Protein AF-A0AAX4HVA5-F1 (afdb_monomer_lite)

Radius of gyration: 28.23 Å; chains: 1; bounding box: 87×43×66 Å

Structure (mmCIF, N/CA/C/O backbone):
data_AF-A0AAX4HVA5-F1
#
_entry.id   AF-A0AAX4HVA5-F1
#
loop_
_atom_site.group_PDB
_atom_site.id
_atom_site.type_symbol
_atom_site.label_atom_id
_atom_site.label_alt_id
_atom_site.label_comp_id
_atom_site.label_asym_id
_atom_site.label_entity_id
_atom_site.label_seq_id
_atom_site.pdbx_PDB_ins_code
_atom_site.Cartn_x
_atom_site.Cartn_y
_atom_site.Cartn_z
_atom_site.occupancy
_atom_site.B_iso_or_equiv
_atom_site.auth_seq_id
_atom_site.auth_comp_id
_atom_site.auth_asym_id
_atom_site.auth_atom_id
_atom_site.pdbx_PDB_model_num
ATOM 1 N N . MET A 1 1 ? -62.765 -4.837 -6.109 1.00 51.38 1 MET A N 1
ATOM 2 C CA . MET A 1 1 ? -63.522 -4.872 -4.839 1.00 51.38 1 MET A CA 1
ATOM 3 C C . MET A 1 1 ? -62.950 -3.811 -3.917 1.00 51.38 1 MET A C 1
ATOM 5 O O . MET A 1 1 ? -61.767 -3.857 -3.618 1.00 51.38 1 MET A O 1
ATOM 9 N N . LYS A 1 2 ? -63.768 -2.812 -3.573 1.00 53.41 2 LYS A N 1
ATOM 10 C CA . LYS A 1 2 ? -63.452 -1.749 -2.613 1.00 53.41 2 LYS A CA 1
ATOM 11 C C . LYS A 1 2 ? -63.633 -2.322 -1.206 1.00 53.41 2 LYS A C 1
ATOM 13 O O . LYS A 1 2 ? -64.720 -2.818 -0.927 1.00 53.41 2 LYS A O 1
ATOM 18 N N . LEU A 1 3 ? -62.623 -2.235 -0.342 1.00 61.09 3 LEU A N 1
ATOM 19 C CA . LEU A 1 3 ? -62.806 -2.447 1.093 1.00 61.09 3 LEU A CA 1
ATOM 20 C C . LEU A 1 3 ? -62.306 -1.209 1.839 1.00 61.09 3 LEU A C 1
ATOM 22 O O . LEU A 1 3 ? -61.108 -0.969 1.961 1.00 61.09 3 LEU A O 1
ATOM 26 N N . LEU A 1 4 ? -63.281 -0.396 2.246 1.00 63.41 4 LEU A N 1
ATOM 27 C CA . LEU A 1 4 ? -63.157 0.664 3.237 1.00 63.41 4 LEU A CA 1
ATOM 28 C C . LEU A 1 4 ? -62.896 0.038 4.615 1.00 63.41 4 LEU A C 1
ATOM 30 O O . LEU A 1 4 ? -63.615 -0.877 5.009 1.00 63.41 4 LEU A O 1
ATOM 34 N N . LEU A 1 5 ? -61.948 0.592 5.369 1.00 62.47 5 LEU A N 1
ATOM 35 C CA . LEU A 1 5 ? -61.813 0.384 6.816 1.00 62.47 5 LEU A CA 1
ATOM 36 C C . LEU A 1 5 ? -61.325 1.716 7.414 1.00 62.47 5 LEU A C 1
ATOM 38 O O . LEU A 1 5 ? -60.190 2.120 7.188 1.00 62.47 5 LEU A O 1
ATOM 42 N N . LEU A 1 6 ? -62.247 2.610 7.780 1.00 61.19 6 LEU A N 1
ATOM 43 C CA . LEU A 1 6 ? -62.750 2.852 9.144 1.00 61.19 6 LEU A CA 1
ATOM 44 C C . LEU A 1 6 ? -61.658 3.026 10.220 1.00 61.19 6 LEU A C 1
ATOM 46 O O . LEU A 1 6 ? -61.217 2.077 10.855 1.00 61.19 6 LEU A O 1
ATOM 50 N N . THR A 1 7 ? -61.267 4.293 10.397 1.00 64.38 7 THR A N 1
ATOM 51 C CA . THR A 1 7 ? -61.233 5.054 11.665 1.00 64.38 7 THR A CA 1
ATOM 52 C C . THR A 1 7 ? -60.968 4.314 12.981 1.00 64.38 7 THR A C 1
ATOM 54 O O . THR A 1 7 ? -61.850 3.619 13.472 1.00 64.38 7 THR A O 1
ATOM 57 N N . SER A 1 8 ? -59.880 4.695 13.661 1.00 58.75 8 SER A N 1
ATOM 58 C CA . SER A 1 8 ? -59.878 4.935 15.116 1.00 58.75 8 SER A CA 1
ATOM 59 C C . SER A 1 8 ? -58.795 5.955 15.480 1.00 58.75 8 SER A C 1
ATOM 61 O O . SER A 1 8 ? -57.621 5.630 15.631 1.00 58.75 8 SER A O 1
ATOM 63 N N . LEU A 1 9 ? -59.219 7.213 15.601 1.00 66.31 9 LEU A N 1
ATOM 64 C CA . LEU A 1 9 ? -58.442 8.329 16.130 1.00 66.31 9 LEU A CA 1
ATOM 65 C C . LEU A 1 9 ? -58.587 8.316 17.661 1.00 66.31 9 LEU A C 1
ATOM 67 O O . LEU A 1 9 ? -59.605 8.756 18.191 1.00 66.31 9 LEU A O 1
ATOM 71 N N . PHE A 1 10 ? -57.599 7.773 18.373 1.00 61.72 10 PHE A N 1
ATOM 72 C CA . PHE A 1 10 ? -57.534 7.856 19.835 1.00 61.72 10 PHE A CA 1
ATOM 73 C C . PHE A 1 10 ? -56.912 9.198 20.243 1.00 61.72 10 PHE A C 1
ATOM 75 O O . PHE A 1 10 ? -55.695 9.363 20.273 1.00 61.72 10 PHE A O 1
ATOM 82 N N . LEU A 1 11 ? -57.775 10.170 20.546 1.00 62.03 11 LEU A N 1
ATOM 83 C CA . LEU A 1 11 ? -57.434 11.394 21.270 1.00 62.03 11 LEU A CA 1
ATOM 84 C C . LEU A 1 11 ? -57.302 11.054 22.757 1.00 62.03 11 LEU A C 1
ATOM 86 O O . LEU A 1 11 ? -58.292 11.007 23.485 1.00 62.03 11 LEU A O 1
ATOM 90 N N . VAL A 1 12 ? -56.076 10.797 23.208 1.00 63.78 12 VAL A N 1
ATOM 91 C CA . VAL A 1 12 ? -55.776 10.667 24.637 1.00 63.78 12 VAL A CA 1
ATO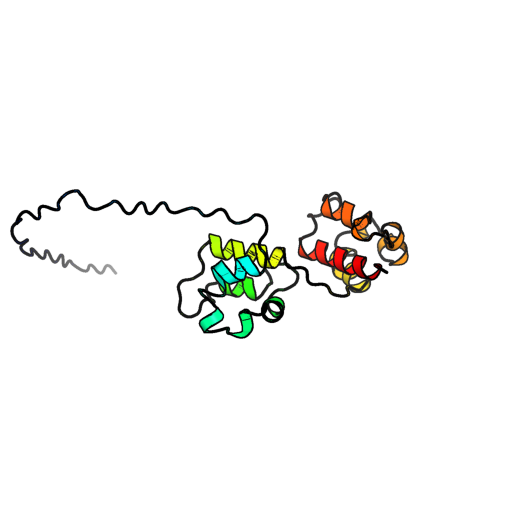M 92 C C . VAL A 1 12 ? -55.464 12.062 25.177 1.00 63.78 12 VAL A C 1
ATOM 94 O O . VAL A 1 12 ? -54.364 12.582 25.014 1.00 63.78 12 VAL A O 1
ATOM 97 N N . ALA A 1 13 ? -56.471 12.692 25.780 1.00 63.00 13 ALA A N 1
ATOM 98 C CA . ALA A 1 13 ? -56.312 13.892 26.589 1.00 63.00 13 ALA A CA 1
ATOM 99 C C . ALA A 1 13 ? -55.791 13.486 27.975 1.00 63.00 13 ALA A C 1
ATOM 101 O O . ALA A 1 13 ? -56.567 13.171 28.875 1.00 63.00 13 ALA A O 1
ATOM 102 N N . SER A 1 14 ? -54.472 13.452 28.142 1.00 57.47 14 SER A N 1
ATOM 103 C CA . SER A 1 14 ? -53.830 13.278 29.447 1.00 57.47 14 SER A CA 1
ATOM 104 C C . SER A 1 14 ? -53.424 14.633 30.026 1.00 57.47 14 SER A C 1
ATOM 106 O O . SER A 1 14 ? -52.678 15.395 29.412 1.00 57.47 14 SER A O 1
ATOM 108 N N . CYS A 1 15 ? -53.958 14.909 31.215 1.00 56.75 15 CYS A N 1
ATOM 109 C CA . CYS A 1 15 ? -53.715 16.071 32.057 1.00 56.75 15 CYS A CA 1
ATOM 110 C C . CYS A 1 15 ? -52.217 16.362 32.232 1.00 56.75 15 CYS A C 1
ATOM 112 O O . CYS A 1 15 ? -51.475 15.542 32.771 1.00 56.75 15 CYS A O 1
ATOM 114 N N . LEU A 1 16 ? -51.798 17.558 31.816 1.00 61.03 16 LEU A N 1
ATOM 115 C CA . LEU A 1 16 ? -50.499 18.127 32.159 1.00 61.03 16 LEU A CA 1
ATOM 116 C C . LEU A 1 16 ? -50.559 18.653 33.603 1.00 61.03 16 LEU A C 1
ATOM 118 O O . LEU A 1 16 ? -51.409 19.502 33.882 1.00 61.03 16 LEU A O 1
ATOM 122 N N . PRO A 1 17 ? -49.701 18.175 34.523 1.00 62.59 17 PRO A N 1
ATOM 123 C CA . PRO A 1 17 ? -49.558 18.786 35.833 1.00 62.59 17 PRO A CA 1
ATOM 124 C C . PRO A 1 17 ? -49.008 20.211 35.716 1.00 62.59 17 PRO A C 1
ATOM 126 O O . PRO A 1 17 ? -48.251 20.553 34.804 1.00 62.59 17 PRO A O 1
ATOM 129 N N . ASP A 1 18 ? -49.457 21.024 36.664 1.00 54.78 18 ASP A N 1
ATOM 130 C CA . ASP A 1 18 ? -49.248 22.458 36.764 1.00 54.78 18 ASP A CA 1
ATOM 131 C C . ASP A 1 18 ? -47.761 22.840 36.837 1.00 54.78 18 ASP A C 1
ATOM 133 O O . ASP A 1 18 ? -46.923 22.139 37.411 1.00 54.78 18 ASP A O 1
ATOM 137 N N . ARG A 1 19 ? -47.441 23.978 36.221 1.00 54.59 19 ARG A N 1
ATOM 138 C CA . ARG A 1 19 ? -46.094 24.514 36.019 1.00 54.59 19 ARG A CA 1
ATOM 139 C C . ARG A 1 19 ? -45.548 25.086 37.326 1.00 54.59 19 ARG A C 1
ATOM 141 O O . ARG A 1 19 ? -45.483 26.300 37.506 1.00 54.59 19 ARG A O 1
ATOM 148 N N . THR A 1 20 ? -45.069 24.235 38.225 1.00 57.06 20 THR A N 1
ATOM 149 C CA . THR A 1 20 ? -44.154 24.695 39.273 1.00 57.06 20 THR A CA 1
ATOM 150 C C . THR A 1 20 ? -42.816 25.057 38.635 1.00 57.06 20 THR A C 1
ATOM 152 O O . THR A 1 20 ? -42.063 24.194 38.194 1.00 57.06 20 THR A O 1
ATOM 155 N N . SER A 1 21 ? -42.574 26.365 38.566 1.00 63.12 21 SER A N 1
ATOM 156 C CA . SER A 1 21 ? -41.315 27.069 38.305 1.00 63.12 21 SER A CA 1
ATOM 157 C C . SER A 1 21 ? -40.063 26.295 38.759 1.00 63.12 21 SER A C 1
ATOM 159 O O . SER A 1 21 ? -39.555 26.495 39.864 1.00 63.12 21 SER A O 1
ATOM 161 N N . LEU A 1 22 ? -39.512 25.464 37.875 1.00 59.72 22 LEU A N 1
ATOM 162 C CA . LEU A 1 22 ? -38.113 25.057 37.948 1.00 59.72 22 LEU A CA 1
ATOM 163 C C . LEU A 1 22 ? -37.274 26.261 37.514 1.00 59.72 22 LEU A C 1
ATOM 165 O O . LEU A 1 22 ? -37.096 26.519 36.325 1.00 59.72 22 LEU A O 1
ATOM 169 N N . ARG A 1 23 ? -36.808 27.036 38.496 1.00 60.34 23 ARG A N 1
ATOM 170 C CA . ARG A 1 23 ? -35.706 27.974 38.291 1.00 60.34 23 ARG A CA 1
ATOM 171 C C . ARG A 1 23 ? -34.442 27.143 38.137 1.00 60.34 23 ARG A C 1
ATOM 173 O O . ARG A 1 23 ? -33.886 26.664 39.118 1.00 60.34 23 ARG A O 1
ATOM 180 N N . PHE A 1 24 ? -34.045 26.927 36.892 1.00 67.62 24 PHE A N 1
ATOM 181 C CA . PHE A 1 24 ? -32.682 26.540 36.587 1.00 67.62 24 PHE A CA 1
ATOM 182 C C . PHE A 1 24 ? -31.849 27.805 36.744 1.00 67.62 24 PHE A C 1
ATOM 184 O O . PHE A 1 24 ? -32.053 28.768 36.011 1.00 67.62 24 PHE A O 1
ATOM 191 N N . ASP A 1 25 ? -30.970 27.838 37.740 1.00 62.03 25 ASP A N 1
ATOM 192 C CA . ASP A 1 25 ? -29.951 28.874 37.803 1.00 62.03 25 ASP A CA 1
ATOM 193 C C . ASP A 1 25 ? -29.118 28.769 36.514 1.00 62.03 25 ASP A C 1
ATOM 195 O O . ASP A 1 25 ? -28.479 27.747 36.251 1.00 62.03 25 ASP A O 1
ATOM 199 N N . ASP A 1 26 ? -29.167 29.816 35.684 1.00 63.16 26 ASP A N 1
ATOM 200 C CA . ASP A 1 26 ? -28.583 29.934 34.334 1.00 63.16 26 ASP A CA 1
ATOM 201 C C . ASP A 1 26 ? -27.039 29.823 34.281 1.00 63.16 26 ASP A C 1
ATOM 203 O O . ASP A 1 26 ? -26.396 30.168 33.290 1.00 63.16 26 ASP A O 1
ATOM 207 N N . ALA A 1 27 ? -26.411 29.311 35.337 1.00 65.38 27 ALA A N 1
ATOM 208 C CA . ALA A 1 27 ? -24.974 29.122 35.464 1.00 65.38 27 ALA A CA 1
ATOM 209 C C . ALA A 1 27 ? -24.554 27.656 35.268 1.00 65.38 27 ALA A C 1
ATOM 211 O O . ALA A 1 27 ? -23.580 27.203 35.866 1.00 65.38 27 ALA A O 1
ATOM 212 N N . SER A 1 28 ? -25.262 26.891 34.430 1.00 65.69 28 SER A N 1
ATOM 213 C CA . SER A 1 28 ? -24.717 25.610 33.972 1.00 65.69 28 SER A CA 1
ATOM 214 C C . SER A 1 28 ? -23.504 25.901 33.082 1.00 65.69 28 SER A C 1
ATOM 216 O O . SER A 1 28 ? -23.669 26.551 32.043 1.00 65.69 28 SER A O 1
ATOM 218 N N . PRO A 1 29 ? -22.283 25.471 33.458 1.00 67.31 29 PRO A N 1
ATOM 219 C CA . PRO A 1 29 ? -21.117 25.647 32.613 1.00 67.31 29 PRO A CA 1
ATOM 220 C C . PRO A 1 29 ? -21.423 24.958 31.291 1.00 67.31 29 PRO A C 1
ATOM 222 O O . PRO A 1 29 ? -21.629 23.745 31.245 1.00 67.31 29 PRO A O 1
ATOM 225 N N . ARG A 1 30 ? -21.510 25.748 30.216 1.00 62.16 30 ARG A N 1
ATOM 226 C CA . ARG A 1 30 ? -21.563 25.219 28.858 1.00 62.16 30 ARG A CA 1
ATOM 227 C C . ARG A 1 30 ? -20.290 24.405 28.702 1.00 62.16 30 ARG A C 1
ATOM 229 O O . ARG A 1 30 ? -19.219 24.978 28.511 1.00 62.16 30 ARG A O 1
ATOM 236 N N . LEU A 1 31 ? -20.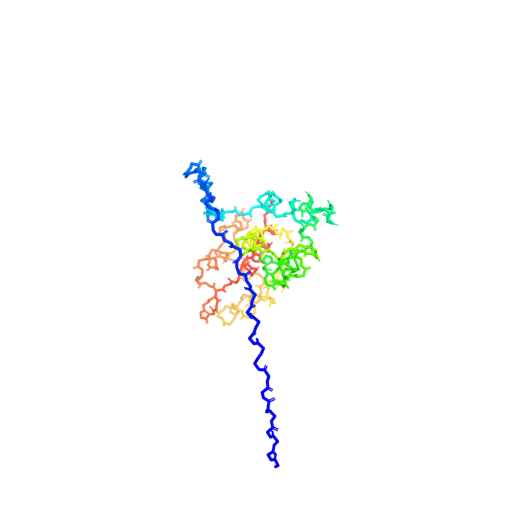402 23.087 28.864 1.00 61.69 31 LEU A N 1
ATOM 237 C CA . LEU A 1 31 ? -19.386 22.149 28.429 1.00 61.69 31 LEU A CA 1
ATOM 238 C C . LEU A 1 31 ? -19.252 22.445 26.947 1.00 61.69 31 LEU A C 1
ATOM 240 O O . LEU A 1 31 ? -20.121 22.116 26.144 1.00 61.69 31 LEU A O 1
ATOM 244 N N . ASN A 1 32 ? -18.224 23.227 26.636 1.00 54.97 32 ASN A N 1
ATOM 245 C CA . ASN A 1 32 ? -17.842 23.584 25.296 1.00 54.97 32 ASN A CA 1
ATOM 246 C C . ASN A 1 32 ? -17.321 22.284 24.698 1.00 54.97 32 ASN A C 1
ATOM 248 O O . ASN A 1 32 ? -16.121 22.021 24.682 1.00 54.97 32 ASN A O 1
ATOM 252 N N . THR A 1 33 ? -18.247 21.419 24.289 1.00 57.78 33 THR A N 1
ATOM 253 C CA . THR A 1 33 ? -17.991 20.289 23.414 1.00 57.78 33 THR A CA 1
ATOM 254 C C . THR A 1 33 ? -17.705 20.903 22.052 1.00 57.78 33 THR A C 1
ATOM 256 O O . THR A 1 33 ? -18.484 20.801 21.112 1.00 57.78 33 THR A O 1
ATOM 259 N N . GLN A 1 34 ? -16.595 21.638 21.975 1.00 56.97 34 GLN A N 1
ATOM 260 C CA . GLN A 1 34 ? -15.900 21.865 20.733 1.00 56.97 34 GLN A CA 1
ATOM 261 C C . GLN A 1 34 ? -15.571 20.464 20.257 1.00 56.97 34 GLN A C 1
ATOM 263 O O . GLN A 1 34 ? -14.647 19.824 20.760 1.00 56.97 34 GLN A O 1
ATOM 268 N N . THR A 1 35 ? -16.418 19.963 19.363 1.00 59.09 35 THR A N 1
ATOM 269 C CA . THR A 1 35 ? -16.136 18.828 18.508 1.00 59.09 35 THR A CA 1
ATOM 270 C C . THR A 1 35 ? -14.855 19.209 17.797 1.00 59.09 35 THR A C 1
ATOM 272 O O . THR A 1 35 ? -14.862 19.940 16.811 1.00 59.09 35 THR A O 1
ATOM 275 N N . ARG A 1 36 ? -13.726 18.853 18.408 1.00 62.25 36 ARG A N 1
ATOM 276 C CA . ARG A 1 36 ? -12.415 19.037 17.823 1.00 62.25 36 ARG A CA 1
ATOM 277 C C . ARG A 1 36 ? -12.437 18.066 16.659 1.00 62.25 36 ARG A C 1
ATOM 279 O O . ARG A 1 36 ? -12.224 16.870 16.856 1.00 62.25 36 ARG A O 1
ATOM 286 N N . GLU A 1 37 ? -12.809 18.569 15.484 1.00 74.88 37 GLU A N 1
ATOM 287 C CA . GLU A 1 37 ? -12.489 17.951 14.205 1.00 74.88 37 GLU A CA 1
ATOM 288 C C . GLU A 1 37 ? -10.977 17.793 14.223 1.00 74.88 37 GLU A C 1
ATOM 290 O O . GLU A 1 37 ? -10.211 18.710 13.945 1.00 74.88 37 GLU A O 1
ATOM 295 N N . THR A 1 38 ? -10.550 16.662 14.772 1.00 81.25 38 THR A N 1
ATOM 296 C CA . THR A 1 38 ? -9.147 16.390 14.992 1.00 81.25 38 THR A CA 1
ATOM 297 C C . THR A 1 38 ? -8.651 16.030 13.613 1.00 81.25 38 THR A C 1
ATOM 299 O O . THR A 1 38 ? -9.056 15.002 13.066 1.00 81.25 38 THR A O 1
ATOM 302 N N . GLU A 1 39 ? -7.878 16.931 13.016 1.00 91.44 39 GLU A N 1
ATOM 303 C CA . GLU A 1 39 ? -7.288 16.721 11.702 1.00 91.44 39 GLU A CA 1
ATOM 304 C C . GLU A 1 39 ? -6.611 15.348 11.670 1.00 91.44 39 GLU A C 1
ATOM 306 O O . GLU A 1 39 ? -6.013 14.894 12.651 1.00 91.44 39 GLU A O 1
ATOM 311 N N . ILE A 1 40 ? -6.799 14.632 10.565 1.00 91.69 40 ILE A N 1
ATOM 312 C CA . ILE A 1 40 ? -6.196 13.315 10.391 1.00 91.69 40 ILE A CA 1
ATOM 313 C C . ILE A 1 40 ? -4.731 13.561 10.045 1.00 91.69 40 ILE A C 1
ATOM 315 O O . ILE A 1 40 ? -4.488 14.260 9.058 1.00 91.69 40 ILE A O 1
ATOM 319 N N . PRO A 1 41 ? -3.772 13.004 10.807 1.00 91.50 41 PRO A N 1
ATOM 320 C CA . PRO A 1 41 ? -2.358 13.173 10.513 1.00 91.50 41 PRO A CA 1
ATOM 321 C C . PRO A 1 41 ? -2.043 12.814 9.058 1.00 91.50 41 PRO A C 1
ATOM 323 O O . PRO A 1 41 ? -2.584 11.841 8.517 1.00 91.50 41 PRO A O 1
ATOM 326 N N . ASP A 1 42 ? -1.167 13.593 8.422 1.00 90.81 42 ASP A N 1
ATOM 327 C CA . ASP A 1 42 ? -0.728 13.338 7.044 1.00 90.81 42 ASP A CA 1
ATOM 328 C C . ASP A 1 42 ? -0.095 11.950 6.900 1.00 90.81 42 ASP A C 1
ATOM 330 O O . ASP A 1 42 ? -0.309 11.265 5.900 1.00 90.81 42 ASP A O 1
ATOM 334 N N . GLU A 1 43 ? 0.612 11.505 7.938 1.00 92.19 43 GLU A N 1
ATOM 335 C CA . GLU A 1 43 ? 1.209 10.181 8.029 1.00 92.19 43 GLU A CA 1
ATOM 336 C C . GLU A 1 43 ? 0.545 9.379 9.152 1.00 92.19 43 GLU A C 1
ATOM 338 O O . GLU A 1 43 ? 0.498 9.808 10.305 1.00 92.19 43 GLU A O 1
ATOM 343 N N . VAL A 1 44 ? 0.015 8.205 8.800 1.00 95.88 44 VAL A N 1
ATOM 344 C CA . VAL A 1 44 ? -0.579 7.266 9.755 1.00 95.88 44 VAL A CA 1
ATOM 345 C C . VAL A 1 44 ? 0.310 6.035 9.830 1.00 95.88 44 VAL A C 1
ATOM 347 O O . VAL A 1 44 ? 0.348 5.228 8.900 1.00 95.88 44 VAL A O 1
ATOM 350 N N . ASP A 1 45 ? 1.013 5.898 10.947 1.00 96.56 45 ASP A N 1
ATOM 351 C CA . ASP A 1 45 ? 1.806 4.722 11.285 1.00 96.56 45 ASP A CA 1
ATOM 352 C C . ASP A 1 45 ? 1.018 3.756 12.193 1.00 96.56 45 ASP A C 1
ATOM 354 O O . ASP A 1 45 ? -0.153 3.973 12.537 1.00 96.56 45 ASP A O 1
ATOM 358 N N . PHE A 1 46 ? 1.656 2.653 12.590 1.00 97.25 46 PHE A N 1
ATOM 359 C CA . PHE A 1 46 ? 1.046 1.691 13.505 1.00 97.25 46 PHE A CA 1
ATOM 360 C C . PHE A 1 46 ? 0.721 2.288 14.871 1.00 97.25 46 PHE A C 1
ATOM 362 O O . PHE A 1 46 ? -0.254 1.875 15.498 1.00 97.25 46 PHE A O 1
ATOM 369 N N . LYS A 1 47 ? 1.512 3.255 15.345 1.00 97.38 47 LYS A N 1
ATOM 370 C CA . LYS A 1 47 ? 1.298 3.884 16.645 1.00 97.38 47 LYS A CA 1
ATOM 371 C C . LYS A 1 47 ? -0.021 4.651 16.645 1.00 97.38 47 LYS A C 1
ATOM 373 O O . LYS A 1 47 ? -0.846 4.397 17.519 1.00 97.38 47 LYS A O 1
ATOM 378 N N . VAL A 1 48 ? -0.254 5.495 15.638 1.00 97.38 48 VAL A N 1
ATOM 379 C CA . VAL A 1 48 ? -1.515 6.239 15.474 1.00 97.38 48 VAL A CA 1
ATOM 380 C C . VAL A 1 48 ? -2.696 5.275 15.361 1.00 97.38 48 VAL A C 1
ATOM 382 O O . VAL A 1 48 ? -3.669 5.402 16.103 1.00 97.38 48 VAL A O 1
ATOM 385 N N . LEU A 1 49 ? -2.600 4.255 14.497 1.00 98.06 49 LEU A N 1
ATOM 386 C CA . LEU A 1 49 ? -3.644 3.231 14.372 1.00 98.06 49 LEU A CA 1
ATOM 387 C C . LEU A 1 49 ? -3.934 2.543 15.717 1.00 98.06 49 LEU A C 1
ATOM 389 O O . LEU A 1 49 ? -5.091 2.288 16.068 1.00 98.06 49 LEU A O 1
ATOM 393 N N . SER A 1 50 ? -2.881 2.197 16.453 1.00 98.00 50 SER A N 1
ATOM 394 C CA . SER A 1 50 ? -2.980 1.452 17.701 1.00 98.00 50 SER A CA 1
ATOM 395 C C . SER A 1 50 ? -3.637 2.280 18.798 1.00 98.00 50 SER A C 1
ATOM 397 O O . SER A 1 50 ? -4.614 1.828 19.397 1.00 98.00 50 SER A O 1
ATOM 399 N N . GLU A 1 51 ? -3.148 3.499 19.022 1.00 97.62 51 GLU A N 1
ATOM 400 C CA . GLU A 1 51 ? -3.630 4.403 20.068 1.00 97.62 51 GLU A CA 1
ATOM 401 C C . GLU A 1 51 ? -5.069 4.858 19.806 1.00 97.62 51 GLU A C 1
ATOM 403 O O . GLU A 1 51 ? -5.890 4.851 20.725 1.00 97.62 51 GLU A O 1
ATOM 408 N N . GLU A 1 52 ? -5.401 5.195 18.558 1.00 96.88 52 GLU A N 1
ATOM 409 C CA . GLU A 1 52 ? -6.715 5.750 18.230 1.00 96.88 52 GLU A CA 1
ATOM 410 C C . GLU A 1 52 ? -7.794 4.682 18.009 1.00 96.88 52 GLU A C 1
ATOM 412 O O . GLU A 1 52 ? -8.970 4.942 18.262 1.00 96.88 52 GLU A O 1
ATOM 417 N N . ILE A 1 53 ? -7.428 3.476 17.556 1.00 97.88 53 ILE A N 1
ATOM 418 C CA . ILE A 1 53 ? -8.409 2.467 17.124 1.00 97.88 53 ILE A CA 1
ATOM 419 C C . ILE A 1 53 ? -8.189 1.123 17.808 1.00 97.88 53 ILE A C 1
ATOM 421 O O . ILE A 1 53 ? -9.112 0.597 18.441 1.00 97.88 53 ILE A O 1
ATOM 425 N N . LEU A 1 54 ? -7.000 0.522 17.685 1.00 97.88 54 LEU A N 1
ATOM 426 C CA . LEU A 1 54 ? -6.829 -0.871 18.110 1.00 97.88 54 LEU A CA 1
ATOM 427 C C . LEU A 1 54 ? -6.985 -1.032 19.622 1.00 97.88 54 LEU A C 1
ATOM 429 O O . LEU A 1 54 ? -7.730 -1.911 20.055 1.00 97.88 54 LEU A O 1
ATOM 433 N N . VAL A 1 55 ? -6.324 -0.194 20.420 1.00 97.50 55 VAL A N 1
ATOM 434 C CA . VAL A 1 55 ? -6.380 -0.231 21.888 1.00 97.50 55 VAL A CA 1
ATOM 435 C C . VAL A 1 55 ? -7.802 0.009 22.397 1.00 97.50 55 VAL A C 1
ATOM 437 O O . VAL A 1 55 ? -8.308 -0.864 23.109 1.00 97.50 55 VAL A O 1
ATOM 440 N N . PRO A 1 56 ? -8.491 1.106 22.027 1.00 97.56 56 PRO A N 1
ATOM 441 C CA . PRO A 1 56 ? -9.819 1.377 22.568 1.00 97.56 56 PRO A CA 1
ATOM 442 C C . PRO A 1 56 ? -10.903 0.416 22.058 1.00 97.56 56 PRO A C 1
ATOM 444 O O . PRO A 1 56 ? -11.851 0.140 22.794 1.00 97.56 56 PRO A O 1
ATOM 447 N N . LYS A 1 57 ? -10.800 -0.102 20.822 1.00 97.62 57 LYS A N 1
ATOM 448 C CA . LYS A 1 57 ? -11.934 -0.782 20.159 1.00 97.62 57 LYS A CA 1
ATOM 449 C C . LYS A 1 57 ? -11.703 -2.247 19.789 1.00 97.62 57 LYS A C 1
ATOM 451 O O . LYS A 1 57 ? -12.678 -2.991 19.673 1.00 97.62 57 LYS A O 1
ATOM 456 N N . CYS A 1 58 ? -10.459 -2.696 19.621 1.00 97.69 58 CYS A N 1
ATOM 457 C CA . CYS A 1 58 ? -10.164 -4.010 19.027 1.00 97.69 58 CYS A CA 1
ATOM 458 C C . CYS A 1 58 ? -9.447 -4.982 19.979 1.00 97.69 58 CYS A C 1
ATOM 460 O O . CYS A 1 58 ? -9.763 -6.175 19.991 1.00 97.69 58 CYS A O 1
ATOM 462 N N . ILE A 1 59 ? -8.492 -4.504 20.782 1.00 97.69 59 ILE A N 1
ATOM 463 C CA . ILE A 1 59 ? -7.551 -5.338 21.554 1.00 97.69 59 ILE A CA 1
ATOM 464 C C . ILE A 1 59 ? -8.244 -6.169 22.644 1.00 97.69 59 ILE A C 1
ATOM 466 O O . ILE A 1 59 ? -7.776 -7.263 22.964 1.00 97.69 59 ILE A O 1
ATOM 470 N N . SER A 1 60 ? -9.402 -5.729 23.148 1.00 97.38 60 SER A N 1
ATOM 471 C CA . SER A 1 60 ? -10.198 -6.498 24.118 1.00 97.38 60 SER A CA 1
ATOM 472 C C . SER A 1 60 ? -10.553 -7.906 23.615 1.00 97.38 60 SER A C 1
ATOM 474 O O . SER A 1 60 ? -10.540 -8.863 24.390 1.00 97.38 60 SER A O 1
ATOM 476 N N . CYS A 1 61 ? -10.807 -8.048 22.308 1.00 97.75 61 CYS A N 1
ATOM 477 C CA . CYS A 1 61 ? -11.090 -9.324 21.645 1.00 97.75 61 CYS A CA 1
ATOM 478 C C . CYS A 1 61 ? -9.900 -9.845 20.820 1.00 97.75 61 CYS A C 1
ATOM 480 O O . CYS A 1 61 ? -9.748 -11.054 20.655 1.00 97.75 61 CYS A O 1
ATOM 482 N N . HIS A 1 62 ? -9.043 -8.954 20.319 1.00 96.81 62 HIS A N 1
ATOM 483 C CA . HIS A 1 62 ? -7.898 -9.268 19.465 1.00 96.81 62 HIS A CA 1
ATOM 484 C C . HIS A 1 62 ? -6.576 -8.968 20.177 1.00 96.81 62 HIS A C 1
ATOM 486 O O . HIS A 1 62 ? -5.807 -8.116 19.745 1.00 96.81 62 HIS A O 1
ATOM 492 N N . LYS A 1 63 ? -6.280 -9.687 21.264 1.00 97.12 63 LYS A N 1
ATOM 493 C CA . LYS A 1 63 ? -5.101 -9.416 22.112 1.00 97.12 63 LYS A CA 1
ATOM 494 C C . LYS A 1 63 ? -3.767 -9.378 21.355 1.00 97.12 63 LYS A C 1
ATOM 496 O O . LYS A 1 63 ? -2.872 -8.650 21.746 1.00 97.12 63 LYS A O 1
ATOM 501 N N . GLY A 1 64 ? -3.638 -10.141 20.266 1.00 96.75 64 GLY A N 1
ATOM 502 C CA . GLY A 1 64 ? -2.430 -10.149 19.435 1.00 96.75 64 GLY A CA 1
ATOM 503 C C . GLY A 1 64 ? -2.243 -8.910 18.554 1.00 96.75 64 GLY A C 1
ATOM 504 O O . GLY A 1 64 ? -1.199 -8.785 17.934 1.00 96.75 64 GLY A O 1
ATOM 505 N N . PHE A 1 65 ? -3.226 -8.010 18.466 1.00 97.62 65 PHE A N 1
ATOM 506 C CA . PHE A 1 65 ? -3.149 -6.804 17.631 1.00 97.62 65 PHE A CA 1
ATOM 507 C C . PHE A 1 65 ? -2.345 -5.665 18.272 1.00 97.62 65 PHE A C 1
ATOM 509 O O . PHE A 1 65 ? -2.200 -4.614 17.665 1.00 97.62 65 PHE A O 1
ATOM 516 N N . THR A 1 66 ? -1.778 -5.877 19.462 1.00 96.75 66 THR A N 1
ATOM 517 C CA . THR A 1 66 ? -0.719 -5.015 20.014 1.00 96.75 66 THR A CA 1
ATOM 518 C C . THR A 1 66 ? 0.602 -5.142 19.248 1.00 96.75 66 THR A C 1
ATOM 520 O O . THR A 1 66 ? 1.486 -4.313 19.419 1.00 96.75 66 THR A O 1
ATOM 523 N N . ASP A 1 67 ? 0.753 -6.201 18.451 1.00 97.19 67 ASP A N 1
ATOM 524 C CA . ASP A 1 67 ? 1.928 -6.500 17.637 1.00 97.19 67 ASP A CA 1
ATOM 525 C C . ASP A 1 67 ? 1.601 -6.242 16.162 1.00 97.19 67 ASP A C 1
ATOM 527 O O . ASP A 1 67 ? 0.737 -6.904 15.573 1.00 97.19 67 ASP A O 1
ATOM 531 N N . GLU A 1 68 ? 2.308 -5.286 15.561 1.00 96.50 68 GLU A N 1
ATOM 532 C CA . GLU A 1 68 ? 2.122 -4.904 14.163 1.00 96.50 68 GLU A CA 1
ATOM 533 C C . GLU A 1 68 ? 2.256 -6.104 13.219 1.00 96.50 68 GLU A C 1
ATOM 535 O O . GLU A 1 68 ? 1.455 -6.267 12.299 1.00 96.50 68 GLU A O 1
ATOM 540 N N . THR A 1 69 ? 3.175 -7.034 13.491 1.00 95.44 69 THR A N 1
ATOM 541 C CA . THR A 1 69 ? 3.397 -8.201 12.624 1.00 95.44 69 THR A CA 1
ATOM 542 C C . THR A 1 69 ? 2.160 -9.097 12.508 1.00 95.44 69 THR A C 1
ATOM 544 O O . THR A 1 69 ? 1.980 -9.805 11.513 1.00 95.44 69 THR A O 1
ATOM 547 N N . ARG A 1 70 ? 1.267 -9.074 13.506 1.00 96.44 70 ARG A N 1
ATOM 548 C CA . ARG A 1 70 ? -0.017 -9.788 13.480 1.00 96.44 70 ARG A CA 1
ATOM 549 C C . ARG A 1 70 ? -1.047 -9.053 12.636 1.00 96.44 70 ARG A C 1
ATOM 551 O O . ARG A 1 70 ? -1.792 -9.713 11.914 1.00 96.44 70 ARG A O 1
ATOM 558 N N . ILE A 1 71 ? -1.067 -7.724 12.703 1.00 96.69 71 ILE A N 1
ATOM 559 C CA . ILE A 1 71 ? -1.937 -6.872 11.886 1.00 96.69 71 ILE A CA 1
ATOM 560 C C . ILE A 1 71 ? -1.551 -6.954 10.411 1.00 96.69 71 ILE A C 1
ATOM 562 O O . ILE A 1 71 ? -2.436 -7.098 9.569 1.00 96.69 71 ILE A O 1
ATOM 566 N N . LEU A 1 72 ? -0.255 -6.965 10.095 1.00 95.44 72 LEU A N 1
ATOM 567 C CA . LEU A 1 72 ? 0.247 -7.032 8.720 1.00 95.44 72 LEU A CA 1
ATOM 568 C C . LEU A 1 72 ? -0.254 -8.262 7.951 1.00 95.44 72 LEU A C 1
ATOM 570 O O . LEU A 1 72 ? -0.427 -8.199 6.740 1.00 95.44 72 LEU A O 1
ATOM 574 N N . LYS A 1 73 ? -0.611 -9.357 8.634 1.00 95.25 73 LYS A N 1
ATOM 575 C CA . LYS A 1 73 ? -1.242 -10.541 8.009 1.00 95.25 73 LYS A CA 1
ATOM 576 C C . LYS A 1 73 ? -2.635 -10.258 7.431 1.00 95.25 73 LYS A C 1
ATOM 578 O O . LYS A 1 73 ? -3.151 -11.049 6.643 1.00 95.25 73 LYS A O 1
ATOM 583 N N . HIS A 1 74 ? -3.257 -9.163 7.854 1.00 96.81 74 HIS A N 1
ATOM 584 C CA . HIS A 1 74 ? -4.568 -8.692 7.414 1.00 96.81 74 HIS A CA 1
ATOM 585 C C . HIS A 1 74 ? -4.483 -7.469 6.494 1.00 96.81 74 HIS A C 1
ATOM 587 O O . HIS A 1 74 ? -5.522 -6.980 6.042 1.00 96.81 74 HIS A O 1
ATOM 593 N N . VAL A 1 75 ? -3.272 -6.998 6.204 1.00 95.56 75 VAL A N 1
ATOM 594 C CA . VAL A 1 75 ? -2.995 -5.979 5.196 1.00 95.56 75 VAL A CA 1
ATOM 595 C C . VAL A 1 75 ? -2.595 -6.706 3.920 1.00 95.56 75 VAL A C 1
ATOM 597 O O . VAL A 1 75 ? -1.687 -7.534 3.920 1.00 95.56 75 VAL A O 1
ATOM 600 N N . LYS A 1 76 ? -3.303 -6.440 2.825 1.00 92.00 76 LYS A N 1
ATOM 601 C CA . LYS A 1 76 ? -2.974 -6.997 1.517 1.00 92.00 76 LYS A CA 1
ATOM 602 C C . LYS A 1 76 ? -2.532 -5.878 0.611 1.00 92.00 76 LYS A C 1
ATOM 604 O O . LYS A 1 76 ? -3.299 -4.956 0.360 1.00 92.00 76 LYS A O 1
ATOM 609 N N . GLU A 1 77 ? -1.318 -6.024 0.086 1.00 85.44 77 GLU A N 1
ATOM 610 C CA . GLU A 1 77 ? -0.931 -5.343 -1.149 1.00 85.44 77 GLU A CA 1
ATOM 611 C C . GLU A 1 77 ? -0.998 -3.807 -1.082 1.00 85.44 77 GLU A C 1
ATOM 613 O O . GLU A 1 77 ? -1.015 -3.144 -2.108 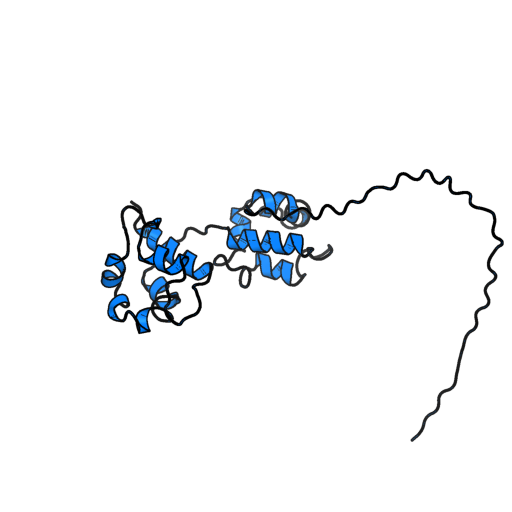1.00 85.44 77 GLU A O 1
ATOM 618 N N . ASN A 1 78 ? -1.009 -3.229 0.123 1.00 89.44 78 ASN A N 1
ATOM 619 C CA . ASN A 1 78 ? -1.188 -1.790 0.334 1.00 89.44 78 ASN A CA 1
ATOM 620 C C . ASN A 1 78 ? -2.442 -1.209 -0.307 1.00 89.44 78 ASN A C 1
ATOM 622 O O . ASN A 1 78 ? -2.498 -0.026 -0.638 1.00 89.44 78 ASN A O 1
ATOM 626 N N . ASP A 1 79 ? -3.449 -2.056 -0.474 1.00 89.56 79 ASP A N 1
ATOM 627 C CA . ASP A 1 79 ? -4.714 -1.685 -1.062 1.00 89.56 79 ASP A CA 1
ATOM 628 C C . ASP A 1 79 ? -5.821 -1.927 -0.024 1.00 89.56 79 ASP A C 1
ATOM 630 O O . ASP A 1 79 ? -6.139 -3.079 0.316 1.00 89.56 79 ASP A O 1
ATOM 634 N N . PRO A 1 80 ? -6.406 -0.848 0.529 1.00 94.25 80 PRO A N 1
ATOM 635 C CA . PRO A 1 80 ? -7.516 -0.941 1.468 1.00 94.25 80 PRO A CA 1
ATOM 636 C C . PRO A 1 80 ? -8.694 -1.729 0.896 1.00 94.25 80 PRO A C 1
ATOM 638 O O . PRO A 1 80 ? -9.332 -2.509 1.610 1.00 94.25 80 PRO A O 1
ATOM 641 N N . GLU A 1 81 ? -8.974 -1.597 -0.398 1.00 94.00 81 GLU A N 1
ATOM 642 C CA . GLU A 1 81 ? -10.164 -2.175 -1.016 1.00 94.00 81 GLU A CA 1
ATOM 643 C C . GLU A 1 81 ? -10.129 -3.708 -1.062 1.00 94.00 81 GLU A C 1
ATOM 645 O O . GLU A 1 81 ? -11.177 -4.353 -1.072 1.00 94.00 81 GLU A O 1
ATOM 650 N N . IL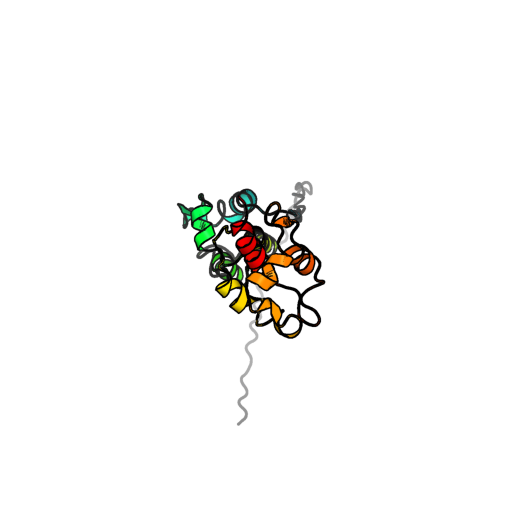E A 1 82 ? -8.944 -4.312 -0.957 1.00 93.38 82 ILE A N 1
ATOM 651 C CA . ILE A 1 82 ? -8.776 -5.772 -0.872 1.00 93.38 82 ILE A CA 1
ATOM 652 C C . ILE A 1 82 ? -8.220 -6.252 0.472 1.00 93.38 82 ILE A C 1
ATOM 654 O O . ILE A 1 82 ? -8.204 -7.458 0.738 1.00 93.38 82 ILE A O 1
ATOM 658 N N . SER A 1 83 ? -7.783 -5.338 1.341 1.00 96.50 83 SER A N 1
ATOM 659 C CA . SER A 1 83 ? -7.230 -5.665 2.655 1.00 96.50 83 SER A CA 1
ATOM 660 C C . SER A 1 83 ? -8.319 -6.133 3.625 1.00 96.50 83 SER A C 1
ATOM 662 O O . SER A 1 83 ? -9.208 -5.349 3.970 1.00 96.50 83 SER A O 1
ATOM 664 N N . PRO A 1 84 ? -8.248 -7.378 4.149 1.00 97.75 84 PRO A N 1
ATOM 665 C CA . PRO A 1 84 ? -9.219 -7.886 5.117 1.00 97.75 84 PRO A CA 1
ATOM 666 C C . PRO A 1 84 ? -9.409 -6.985 6.340 1.00 97.75 84 PRO A C 1
ATOM 668 O O . PRO A 1 84 ? -10.527 -6.900 6.853 1.00 97.75 84 PRO A O 1
ATOM 671 N N . LEU A 1 85 ? -8.344 -6.310 6.791 1.00 97.94 85 LEU A N 1
ATOM 672 C CA . LEU A 1 85 ? -8.398 -5.335 7.880 1.00 97.94 85 LEU A CA 1
ATOM 673 C C . LEU A 1 85 ? -9.405 -4.216 7.578 1.00 97.94 85 LEU A C 1
ATOM 675 O O . LEU A 1 85 ? -10.371 -4.049 8.322 1.00 97.94 85 LEU A O 1
ATOM 679 N N . PHE A 1 86 ? -9.215 -3.499 6.467 1.00 98.12 86 PHE A N 1
ATOM 680 C CA . PHE A 1 86 ? -10.066 -2.370 6.095 1.00 98.12 86 PHE A CA 1
ATOM 681 C C . PHE A 1 86 ? -11.479 -2.816 5.719 1.00 98.12 86 PHE A C 1
ATOM 683 O O . PHE A 1 86 ? -12.456 -2.243 6.194 1.00 98.12 86 PHE A O 1
ATOM 690 N N . GLN A 1 87 ? -11.616 -3.900 4.952 1.00 98.38 87 GLN A N 1
ATOM 691 C CA . GLN A 1 87 ? -12.929 -4.414 4.554 1.00 98.38 87 GLN A CA 1
ATOM 692 C C . GLN A 1 87 ? -13.794 -4.808 5.756 1.00 98.38 87 GLN A C 1
ATOM 694 O O . GLN A 1 87 ? -15.005 -4.575 5.760 1.00 98.38 87 GLN A O 1
ATOM 699 N N . SER A 1 88 ? -13.193 -5.368 6.809 1.00 98.38 88 SER A N 1
ATOM 700 C CA . SER A 1 88 ? -13.937 -5.765 8.009 1.00 98.38 88 SER A CA 1
ATOM 701 C C . SER A 1 88 ? -14.524 -4.566 8.753 1.00 98.38 88 SER A C 1
ATOM 703 O O . SER A 1 88 ? -15.652 -4.657 9.238 1.00 98.38 88 SER A O 1
ATOM 705 N N . VAL A 1 89 ? -13.796 -3.448 8.825 1.00 98.25 89 VAL A N 1
ATOM 706 C CA . VAL A 1 89 ? -14.283 -2.229 9.488 1.00 98.25 89 VAL A CA 1
ATOM 707 C C . VAL A 1 89 ? -15.211 -1.415 8.586 1.00 98.25 89 VAL A C 1
ATOM 709 O O . VAL A 1 89 ? -16.275 -0.999 9.034 1.00 98.25 89 VAL A O 1
ATOM 712 N N . LYS A 1 90 ? -14.894 -1.287 7.289 1.00 98.12 90 LYS A N 1
ATOM 713 C CA . LYS A 1 90 ? -15.706 -0.574 6.287 1.00 98.12 90 LYS A CA 1
ATOM 714 C C . LYS A 1 90 ? -17.113 -1.155 6.161 1.00 98.12 90 LYS A C 1
ATOM 716 O O . LYS A 1 90 ? -18.077 -0.420 5.996 1.00 98.12 90 LYS A O 1
ATOM 721 N N . THR A 1 91 ? -17.240 -2.478 6.258 1.00 97.88 91 THR A N 1
ATOM 722 C CA . THR A 1 91 ? -18.535 -3.177 6.173 1.00 97.88 91 THR A CA 1
ATOM 723 C C . THR A 1 91 ? -19.282 -3.259 7.507 1.00 97.88 91 THR A C 1
ATOM 725 O O . THR A 1 91 ? -20.333 -3.893 7.574 1.00 97.88 91 THR A O 1
ATOM 728 N N . GLY A 1 92 ? -18.741 -2.680 8.586 1.00 97.25 92 GLY A N 1
ATOM 729 C CA . GLY A 1 92 ? -19.333 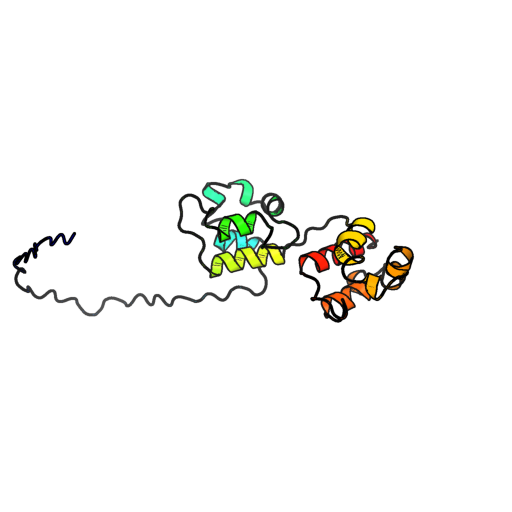-2.739 9.925 1.00 97.25 92 GLY A CA 1
ATOM 730 C C . GLY A 1 92 ? -19.301 -4.127 10.575 1.00 97.25 92 GLY A C 1
ATOM 731 O O . GLY A 1 92 ? -19.921 -4.328 11.615 1.00 97.25 92 GLY A O 1
ATOM 732 N N . ARG A 1 93 ? -18.581 -5.106 10.002 1.00 97.81 93 ARG A N 1
ATOM 733 C CA . ARG A 1 93 ? -18.388 -6.431 10.628 1.00 97.81 93 ARG A CA 1
ATOM 734 C C . ARG A 1 93 ? -17.528 -6.347 11.885 1.00 97.81 93 ARG A C 1
ATOM 736 O O . ARG A 1 93 ? -17.636 -7.205 12.763 1.00 97.81 93 ARG A O 1
ATOM 743 N N . MET A 1 94 ? -16.655 -5.346 11.939 1.00 98.25 94 MET A N 1
ATOM 744 C CA . MET A 1 94 ? -15.872 -4.984 13.106 1.00 98.25 94 MET A CA 1
ATOM 745 C C . MET A 1 94 ? -16.109 -3.510 13.449 1.00 98.25 94 MET A C 1
ATOM 747 O O . MET A 1 94 ? -16.103 -2.681 12.539 1.00 98.25 94 MET A O 1
ATOM 751 N N . PRO A 1 95 ? -16.267 -3.182 14.742 1.00 97.69 95 PRO A N 1
ATOM 752 C CA . PRO A 1 95 ? -16.212 -4.090 15.901 1.00 97.69 95 PRO A CA 1
ATOM 753 C C . PRO A 1 95 ? -17.509 -4.915 16.118 1.00 97.69 95 PRO A C 1
ATOM 755 O O . PRO A 1 95 ? -18.609 -4.402 15.976 1.00 97.69 95 PRO A O 1
ATOM 758 N N . LYS A 1 96 ? -17.413 -6.194 16.530 1.00 94.12 96 LYS A N 1
ATOM 759 C CA . LYS A 1 96 ? -18.568 -7.135 16.616 1.00 94.12 96 LYS A CA 1
ATOM 760 C C . LYS A 1 96 ? -19.675 -6.784 17.626 1.00 94.12 96 LYS A C 1
ATOM 762 O O . LYS A 1 96 ? -20.754 -7.368 17.564 1.00 94.12 96 LYS A O 1
ATOM 767 N N . LYS A 1 97 ? -19.390 -5.940 18.616 1.00 94.44 97 LYS A N 1
ATOM 768 C CA . LYS A 1 97 ? -20.304 -5.603 19.728 1.00 94.44 97 LYS A CA 1
ATOM 769 C C . LYS A 1 97 ? -20.204 -4.134 20.139 1.00 94.44 97 LYS A C 1
ATOM 771 O O . LYS A 1 97 ? -20.576 -3.778 21.251 1.00 94.44 97 LYS A O 1
ATOM 776 N N . ALA A 1 98 ? -19.648 -3.307 19.268 1.00 94.88 98 ALA A N 1
ATOM 777 C CA . ALA A 1 98 ? -19.573 -1.872 19.467 1.00 94.88 98 ALA A CA 1
ATOM 778 C C . ALA A 1 98 ? -20.143 -1.191 18.218 1.00 94.88 98 ALA A C 1
ATOM 780 O O . ALA A 1 98 ? -20.310 -1.856 17.191 1.00 94.88 98 ALA A O 1
ATOM 781 N N . PRO A 1 99 ? -20.456 0.110 18.290 1.00 96.88 99 PRO A N 1
ATOM 782 C CA . PRO A 1 99 ? -20.787 0.874 17.100 1.00 96.88 99 PRO A CA 1
ATOM 783 C C . PRO A 1 99 ? -19.696 0.730 16.020 1.00 96.88 99 PRO A C 1
ATOM 785 O O . PRO A 1 99 ? -18.518 0.573 16.369 1.00 96.88 99 PRO A O 1
ATOM 788 N N . PRO A 1 100 ? -20.064 0.781 14.725 1.00 98.00 100 PRO A N 1
ATOM 789 C CA . PRO A 1 100 ? -19.100 0.856 13.632 1.00 98.00 100 PRO A CA 1
ATOM 790 C C . PRO A 1 100 ? -18.109 2.010 13.816 1.00 98.00 100 PRO A C 1
ATOM 792 O O . PRO A 1 100 ? -18.397 2.979 14.519 1.00 98.00 100 PRO A O 1
ATOM 795 N N . LEU A 1 101 ? -16.949 1.904 13.164 1.00 97.69 101 LEU A N 1
ATOM 796 C CA . LEU A 1 101 ? 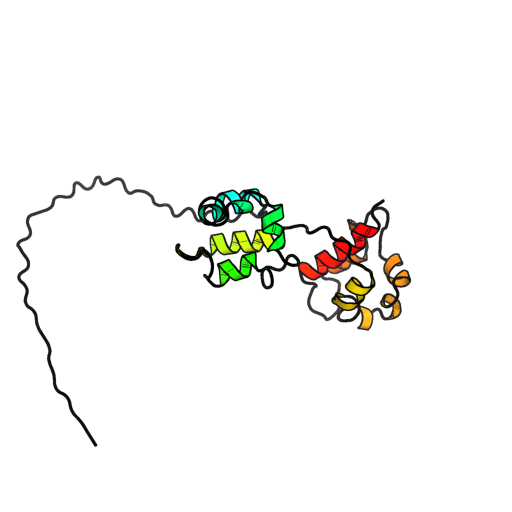-15.982 2.999 13.143 1.00 97.69 101 LEU A CA 1
ATOM 797 C C . LEU A 1 101 ? -16.580 4.236 12.462 1.00 97.69 101 LEU A C 1
ATOM 799 O O . LEU A 1 101 ? -17.283 4.124 11.455 1.00 97.69 101 LEU A O 1
ATOM 803 N N . GLU A 1 102 ? -16.278 5.409 13.007 1.00 96.69 102 GLU A N 1
ATOM 804 C CA . GLU A 1 102 ? -16.662 6.687 12.410 1.00 96.69 102 GLU A CA 1
ATOM 805 C C . GLU A 1 102 ? -15.845 6.963 11.140 1.00 96.69 102 GLU A C 1
ATOM 807 O O . GLU A 1 102 ? -14.779 6.382 10.928 1.00 96.69 102 GLU A O 1
ATOM 812 N N . SER A 1 103 ? -16.302 7.895 10.298 1.00 94.94 103 SER A N 1
ATOM 813 C CA . SER A 1 103 ? -15.628 8.228 9.032 1.00 94.94 103 SER A CA 1
ATOM 814 C C . SER A 1 103 ? -14.147 8.578 9.213 1.00 94.94 103 SER A C 1
ATOM 816 O O . SER A 1 103 ? -13.313 8.148 8.419 1.00 94.94 103 SER A O 1
ATOM 818 N N . ARG A 1 104 ? -13.806 9.311 10.282 1.00 95.00 104 ARG A N 1
ATOM 819 C CA . ARG A 1 104 ? -12.419 9.668 10.615 1.00 95.00 104 ARG A CA 1
ATOM 820 C C . ARG A 1 104 ? -11.572 8.437 10.940 1.00 95.00 104 ARG A C 1
ATOM 822 O O . ARG A 1 104 ? -10.435 8.323 10.500 1.00 95.00 104 ARG A O 1
ATOM 829 N N . GLU A 1 105 ? -12.125 7.508 11.704 1.00 97.19 105 GLU A N 1
ATOM 830 C CA . GLU A 1 105 ? -11.424 6.294 12.114 1.00 97.19 105 GLU A CA 1
ATOM 831 C C . GLU A 1 105 ? -11.249 5.332 10.941 1.00 97.19 105 GLU A C 1
ATOM 833 O O . GLU A 1 105 ? -10.181 4.753 10.766 1.00 97.19 105 GLU A O 1
ATOM 838 N N . LEU A 1 106 ? -12.269 5.203 10.087 1.00 97.81 106 LEU A N 1
ATOM 839 C CA . LEU A 1 106 ? -12.154 4.467 8.830 1.00 97.81 106 LEU A CA 1
ATOM 840 C C . LEU A 1 106 ? -11.014 5.025 7.975 1.00 97.81 106 LEU A C 1
ATOM 842 O O . LEU A 1 106 ? -10.217 4.257 7.442 1.00 97.81 106 LEU A O 1
ATOM 846 N N . GLU A 1 107 ? -10.900 6.346 7.889 1.00 96.88 107 GLU A N 1
ATOM 847 C CA . GLU A 1 107 ? -9.834 7.011 7.146 1.00 96.88 107 GLU A CA 1
ATOM 848 C C . GLU A 1 107 ? -8.439 6.746 7.742 1.00 96.88 107 GLU A C 1
ATOM 850 O O . GLU A 1 107 ? -7.500 6.503 6.988 1.00 96.88 107 GLU A O 1
ATOM 855 N N . ILE A 1 108 ? -8.297 6.671 9.070 1.00 97.62 108 ILE A N 1
ATOM 856 C CA . ILE A 1 108 ? -7.045 6.240 9.721 1.00 97.62 108 ILE A CA 1
ATOM 857 C C . ILE A 1 108 ? -6.692 4.800 9.326 1.00 97.62 108 ILE A C 1
ATOM 859 O O . ILE A 1 108 ? -5.559 4.536 8.924 1.00 97.62 108 ILE A O 1
ATOM 863 N N . VAL A 1 109 ? -7.647 3.862 9.372 1.00 98.06 109 VAL A N 1
ATOM 864 C CA . VAL A 1 109 ? -7.386 2.469 8.952 1.00 98.06 109 VAL A CA 1
ATOM 865 C C . VAL A 1 109 ? -6.997 2.406 7.474 1.00 98.06 109 VAL A C 1
ATOM 867 O O . VAL A 1 109 ? -6.087 1.657 7.113 1.00 98.06 109 VAL A O 1
ATOM 870 N N . ARG A 1 110 ? -7.659 3.197 6.619 1.00 96.81 110 ARG A N 1
ATOM 871 C CA . ARG A 1 110 ? -7.350 3.294 5.187 1.00 96.81 110 ARG A CA 1
ATOM 872 C C . ARG A 1 110 ? -5.916 3.774 4.968 1.00 96.81 110 ARG A C 1
ATOM 874 O O . ARG A 1 110 ? -5.150 3.085 4.297 1.00 96.81 110 ARG A O 1
ATOM 881 N N . ARG A 1 111 ? -5.544 4.905 5.579 1.00 95.69 111 ARG A N 1
ATOM 882 C CA . ARG A 1 111 ? -4.203 5.497 5.464 1.00 95.69 111 ARG A CA 1
ATOM 883 C C . ARG A 1 111 ? -3.117 4.578 6.002 1.00 95.69 111 ARG A C 1
ATOM 885 O O . ARG A 1 111 ? -2.074 4.471 5.373 1.00 95.69 111 ARG A O 1
ATOM 892 N N . TYR A 1 112 ? -3.373 3.873 7.103 1.00 96.69 112 TYR A N 1
ATOM 893 C CA . TYR A 1 112 ? -2.439 2.869 7.609 1.00 96.69 112 TYR A CA 1
ATOM 894 C C . TYR A 1 112 ? -2.186 1.757 6.581 1.00 96.69 112 TYR A C 1
ATOM 896 O O . TYR A 1 112 ? -1.044 1.422 6.285 1.00 96.69 112 TYR A O 1
ATOM 904 N N . VAL A 1 113 ? -3.241 1.186 5.988 1.00 95.94 113 VAL A N 1
ATOM 905 C CA . VAL A 1 113 ? -3.078 0.139 4.964 1.00 95.94 113 VAL A CA 1
ATOM 906 C C . VAL A 1 113 ? -2.258 0.643 3.769 1.00 95.94 113 VAL A C 1
ATOM 908 O O . VAL A 1 113 ? -1.412 -0.088 3.249 1.00 95.94 113 VAL A O 1
ATOM 911 N N . GLU A 1 114 ? -2.481 1.888 3.354 1.00 92.44 114 GLU A N 1
ATOM 912 C CA . GLU A 1 114 ? -1.748 2.532 2.258 1.00 92.44 114 GLU A CA 1
ATOM 913 C C . GLU A 1 114 ? -0.283 2.833 2.611 1.00 92.44 114 GLU A C 1
ATOM 915 O O . GLU A 1 114 ? 0.577 2.746 1.734 1.00 92.44 114 GLU A O 1
ATOM 920 N N . SER A 1 115 ? 0.013 3.168 3.871 1.00 91.38 115 SER A N 1
ATOM 921 C CA . SER A 1 115 ? 1.348 3.580 4.325 1.00 91.38 115 SER A CA 1
ATOM 922 C C . SER A 1 115 ? 2.283 2.411 4.637 1.00 91.38 115 SER A C 1
ATOM 924 O O . SER A 1 115 ? 3.505 2.562 4.536 1.00 91.38 115 SER A O 1
ATOM 926 N N . VAL A 1 116 ? 1.733 1.246 4.996 1.00 92.00 116 VAL A N 1
ATOM 927 C CA . VAL A 1 116 ? 2.505 0.044 5.338 1.00 92.00 116 VAL A CA 1
ATOM 928 C C . VAL A 1 116 ? 3.522 -0.280 4.235 1.00 92.00 116 VAL A C 1
ATOM 930 O O . VAL A 1 116 ? 3.237 -0.203 3.046 1.00 92.00 116 VAL A O 1
ATOM 933 N N . ARG A 1 117 ? 4.729 -0.715 4.588 1.00 85.31 117 ARG A N 1
ATOM 934 C CA . ARG A 1 117 ? 5.703 -1.210 3.604 1.00 85.31 117 ARG A CA 1
ATOM 935 C C . ARG A 1 117 ? 5.880 -2.706 3.793 1.00 85.31 117 ARG A C 1
ATOM 937 O O . ARG A 1 117 ? 6.548 -3.140 4.724 1.00 85.31 117 ARG A O 1
ATOM 944 N N . ILE A 1 118 ? 5.252 -3.501 2.925 1.00 84.06 118 ILE A N 1
ATOM 945 C CA . ILE A 1 118 ? 5.471 -4.953 2.898 1.00 84.06 118 ILE A CA 1
ATOM 946 C C . ILE A 1 118 ? 6.678 -5.216 2.008 1.00 84.06 118 ILE A C 1
ATOM 948 O O . ILE A 1 118 ? 6.546 -5.294 0.784 1.00 84.06 118 ILE A O 1
ATOM 952 N N . GLU A 1 119 ? 7.846 -5.340 2.632 1.00 85.00 119 GLU A N 1
ATOM 953 C CA . GLU A 1 119 ? 9.044 -5.816 1.953 1.00 85.00 119 GLU A CA 1
ATOM 954 C C . GLU A 1 119 ? 8.846 -7.289 1.593 1.00 85.00 119 GLU A C 1
ATOM 956 O O . GLU A 1 119 ? 8.747 -8.166 2.455 1.00 85.00 119 GLU A O 1
ATOM 961 N N . ARG A 1 120 ? 8.744 -7.567 0.295 1.00 89.00 120 ARG A N 1
ATOM 962 C CA . ARG A 1 120 ? 8.752 -8.929 -0.232 1.00 89.00 120 ARG A CA 1
ATOM 963 C C . ARG A 1 120 ? 9.555 -8.981 -1.513 1.00 89.00 120 ARG A C 1
ATOM 965 O O . ARG A 1 120 ? 9.585 -8.015 -2.269 1.00 89.00 120 ARG A O 1
ATOM 972 N N . VAL A 1 121 ? 10.140 -10.140 -1.779 1.00 93.19 121 VAL A N 1
ATOM 973 C CA . VAL A 1 121 ? 10.786 -10.405 -3.061 1.00 93.19 121 VAL A CA 1
ATOM 974 C C . VAL A 1 121 ? 9.697 -10.470 -4.128 1.00 93.19 121 VAL A C 1
ATOM 976 O O . VAL A 1 121 ? 8.827 -11.340 -4.083 1.00 93.19 121 VAL A O 1
ATOM 979 N N . VAL A 1 122 ? 9.728 -9.528 -5.066 1.00 95.44 122 VAL A N 1
ATOM 980 C CA . VAL A 1 122 ? 8.899 -9.559 -6.278 1.00 95.44 122 VAL A CA 1
ATOM 981 C C . VAL A 1 122 ? 9.776 -10.058 -7.410 1.00 95.44 122 VAL A C 1
ATOM 983 O O . VAL A 1 122 ? 10.865 -9.533 -7.619 1.00 95.44 122 VAL A O 1
ATOM 986 N N . THR A 1 123 ? 9.331 -11.084 -8.128 1.00 97.12 123 THR A N 1
ATOM 987 C CA . THR A 1 123 ? 10.075 -11.614 -9.280 1.00 97.12 123 THR A CA 1
ATOM 988 C C . THR A 1 123 ? 9.789 -10.792 -10.534 1.00 97.12 123 THR A C 1
ATOM 990 O O . THR A 1 123 ? 8.783 -10.082 -10.614 1.00 97.12 123 THR A O 1
ATOM 993 N N . TYR A 1 124 ? 10.651 -10.904 -11.545 1.00 97.62 124 TYR A N 1
ATOM 994 C CA . TYR A 1 124 ? 10.382 -10.277 -12.836 1.00 97.62 124 TYR A CA 1
ATOM 995 C C . TYR A 1 124 ? 9.093 -10.795 -13.482 1.00 97.62 124 TYR A C 1
ATOM 997 O O . TYR A 1 124 ? 8.332 -9.995 -14.018 1.00 97.62 124 TYR A O 1
ATOM 1005 N N . ASP A 1 125 ? 8.816 -12.099 -13.399 1.00 97.88 125 ASP A N 1
ATOM 1006 C CA . ASP A 1 125 ? 7.602 -12.688 -13.974 1.00 97.88 125 ASP A CA 1
ATOM 1007 C C . ASP A 1 125 ? 6.335 -12.106 -13.343 1.00 97.88 125 ASP A C 1
ATOM 1009 O O . ASP A 1 125 ? 5.401 -11.740 -14.057 1.00 97.88 125 ASP A O 1
ATOM 1013 N N . GLU A 1 126 ? 6.330 -11.927 -12.021 1.00 97.06 126 GLU A N 1
ATOM 1014 C CA . GLU A 1 126 ? 5.226 -11.275 -11.319 1.00 97.06 126 GLU A CA 1
ATOM 1015 C C . GLU A 1 126 ? 5.060 -9.815 -11.763 1.00 97.06 126 GLU A C 1
ATOM 1017 O O . GLU A 1 126 ? 3.959 -9.397 -12.129 1.00 97.06 126 GLU A O 1
ATOM 1022 N N . LEU A 1 127 ? 6.151 -9.042 -11.794 1.00 97.56 127 LEU A N 1
ATOM 1023 C CA . LEU A 1 127 ? 6.120 -7.658 -12.272 1.00 97.56 127 LEU A CA 1
ATOM 1024 C C . LEU A 1 127 ? 5.603 -7.581 -13.718 1.00 97.56 127 LEU A C 1
ATOM 1026 O O . LEU A 1 127 ? 4.814 -6.698 -14.075 1.00 97.56 127 LEU A O 1
ATOM 1030 N N . LYS A 1 128 ? 6.047 -8.514 -14.559 1.00 97.75 128 LYS A N 1
ATOM 1031 C CA . LYS A 1 128 ? 5.686 -8.598 -15.966 1.00 97.75 128 LYS A CA 1
ATOM 1032 C C . LYS A 1 128 ? 4.207 -8.906 -16.144 1.00 97.75 128 LYS A C 1
ATOM 1034 O O . LYS A 1 128 ? 3.550 -8.192 -16.896 1.00 97.75 128 LYS A O 1
ATOM 1039 N N . GLU A 1 129 ? 3.687 -9.918 -15.459 1.00 98.00 129 GLU A N 1
ATOM 1040 C CA . GLU A 1 129 ? 2.279 -10.314 -15.532 1.00 98.00 129 GLU A CA 1
ATOM 1041 C C . GLU A 1 129 ? 1.358 -9.206 -15.011 1.00 98.00 129 GLU A C 1
ATOM 1043 O O . GLU A 1 129 ? 0.380 -8.854 -15.671 1.00 98.00 129 GLU A O 1
ATOM 1048 N N . LYS A 1 130 ? 1.675 -8.636 -13.843 1.00 96.31 130 LYS A N 1
ATOM 1049 C CA . LYS A 1 130 ? 0.785 -7.695 -13.152 1.00 96.31 130 LYS A CA 1
ATOM 1050 C C . LYS A 1 130 ? 0.832 -6.283 -13.717 1.00 96.31 130 LYS A C 1
ATOM 1052 O O . LYS A 1 130 ? -0.179 -5.592 -13.670 1.00 96.31 130 LYS A O 1
ATOM 1057 N N . ILE A 1 131 ? 1.978 -5.847 -14.244 1.00 97.12 131 ILE A N 1
ATOM 1058 C CA . ILE A 1 131 ? 2.182 -4.448 -14.647 1.00 97.12 131 ILE A CA 1
ATOM 1059 C C . ILE A 1 131 ? 2.640 -4.343 -16.095 1.00 97.12 131 ILE A C 1
ATOM 1061 O O . ILE A 1 131 ? 1.991 -3.664 -16.895 1.00 97.12 131 ILE A O 1
ATOM 1065 N N . LEU A 1 132 ? 3.756 -4.984 -16.459 1.00 97.12 132 LEU A N 1
ATOM 1066 C CA . LEU A 1 132 ? 4.386 -4.681 -17.746 1.00 97.12 132 LEU A CA 1
ATOM 1067 C C . LEU A 1 132 ? 3.504 -5.098 -18.925 1.00 97.12 132 LEU A C 1
ATOM 1069 O O . LEU A 1 132 ? 3.296 -4.289 -19.823 1.00 97.12 132 LEU A O 1
ATOM 1073 N N . VAL A 1 133 ? 2.964 -6.318 -18.926 1.00 96.69 133 VAL A N 1
ATOM 1074 C CA . VAL A 1 133 ? 2.069 -6.825 -19.980 1.00 96.69 133 VAL A CA 1
ATOM 1075 C C . VAL A 1 133 ? 0.811 -5.968 -20.118 1.00 96.69 133 VAL A C 1
ATOM 1077 O O . VAL A 1 133 ? 0.596 -5.457 -21.218 1.00 96.69 133 VAL A O 1
ATOM 1080 N N . PRO A 1 134 ? 0.007 -5.751 -19.060 1.00 96.88 134 PRO A N 1
ATOM 1081 C CA . PRO A 1 134 ? -1.250 -5.026 -19.208 1.00 96.88 134 PRO A CA 1
ATOM 1082 C C . PRO A 1 134 ? -1.083 -3.525 -19.471 1.00 96.88 134 PRO A C 1
ATOM 1084 O O . PRO A 1 134 ? -1.992 -2.927 -20.036 1.00 96.88 134 PRO A O 1
ATOM 1087 N N . LYS A 1 135 ? 0.030 -2.894 -19.059 1.00 97.06 135 LYS A N 1
ATOM 1088 C CA . LYS A 1 135 ? 0.127 -1.419 -19.036 1.00 97.06 135 LYS A CA 1
ATOM 1089 C C . LYS A 1 135 ? 1.319 -0.814 -19.770 1.00 97.06 135 LYS A C 1
ATOM 1091 O O . LYS A 1 135 ? 1.296 0.377 -20.076 1.00 97.06 135 LYS A O 1
ATOM 1096 N N . CYS A 1 136 ? 2.381 -1.573 -20.035 1.00 96.56 136 CYS A N 1
ATOM 1097 C CA . CYS A 1 136 ? 3.636 -1.011 -20.553 1.00 96.56 136 CYS A CA 1
ATOM 1098 C C . CYS A 1 136 ? 4.049 -1.585 -21.912 1.00 96.56 136 CYS A C 1
ATOM 1100 O O . CYS A 1 136 ? 4.541 -0.843 -22.762 1.00 96.56 136 CYS A O 1
ATOM 1102 N N . ILE A 1 137 ? 3.871 -2.888 -22.132 1.00 96.31 137 ILE A N 1
ATOM 1103 C CA . ILE A 1 137 ? 4.433 -3.628 -23.271 1.00 96.31 137 ILE A CA 1
ATOM 1104 C C . ILE A 1 137 ? 3.792 -3.231 -24.601 1.00 96.31 137 ILE A C 1
ATOM 1106 O O . ILE A 1 137 ? 4.475 -3.282 -25.624 1.00 96.31 137 ILE A O 1
ATOM 1110 N N . GLU A 1 138 ? 2.548 -2.747 -24.597 1.00 95.69 138 GLU A N 1
ATOM 1111 C CA . GLU A 1 138 ? 1.895 -2.222 -25.803 1.00 95.69 138 GLU A CA 1
ATOM 1112 C C . GLU A 1 138 ? 2.757 -1.143 -26.486 1.00 95.69 138 GLU A C 1
ATOM 1114 O O . GLU A 1 138 ? 3.025 -1.210 -27.688 1.00 95.69 138 GLU A O 1
ATOM 1119 N N . CYS A 1 139 ? 3.282 -0.200 -25.694 1.00 96.12 139 CYS A N 1
ATOM 1120 C CA . CYS A 1 139 ? 4.176 0.860 -26.165 1.00 96.12 139 CYS A CA 1
ATOM 1121 C C . CYS A 1 139 ? 5.666 0.480 -26.066 1.00 96.12 139 CYS A C 1
ATOM 1123 O O . CYS A 1 139 ? 6.490 0.965 -26.843 1.00 96.12 139 CYS A O 1
ATOM 1125 N N . HIS A 1 140 ? 6.036 -0.395 -25.130 1.00 95.38 140 HIS A N 1
ATOM 1126 C CA . HIS A 1 140 ? 7.413 -0.794 -24.842 1.00 95.38 140 HIS A CA 1
ATOM 1127 C C . HIS A 1 140 ? 7.642 -2.284 -25.119 1.00 95.38 140 HIS A C 1
ATOM 1129 O O . HIS A 1 140 ? 8.048 -3.027 -24.233 1.00 95.38 140 HIS A O 1
ATOM 1135 N N . LYS A 1 141 ? 7.439 -2.729 -26.365 1.00 94.94 141 LYS A N 1
ATOM 1136 C CA . LYS A 1 141 ? 7.490 -4.158 -26.750 1.00 94.94 141 LYS A CA 1
ATOM 1137 C C . LYS A 1 141 ? 8.718 -4.919 -26.230 1.00 94.94 141 LYS A C 1
ATOM 1139 O O . LYS A 1 141 ? 8.604 -6.056 -25.792 1.00 94.94 141 LYS A O 1
ATOM 1144 N N . LYS A 1 142 ? 9.891 -4.274 -26.230 1.00 95.44 142 LYS A N 1
ATOM 1145 C CA . LYS A 1 142 ? 11.152 -4.872 -25.750 1.00 95.44 142 LYS A CA 1
ATOM 1146 C C . LYS A 1 142 ? 11.160 -5.155 -24.242 1.00 95.44 142 LYS A C 1
ATOM 1148 O O . LYS A 1 142 ? 11.879 -6.036 -23.800 1.00 95.44 142 LYS A O 1
ATOM 1153 N N . SER A 1 143 ? 10.351 -4.457 -23.450 1.00 93.62 143 SER A N 1
ATOM 1154 C CA . SER A 1 143 ? 10.257 -4.645 -21.994 1.00 93.62 143 SER A CA 1
ATOM 1155 C C . SER A 1 143 ? 9.615 -5.965 -21.571 1.00 93.62 143 SER A C 1
ATOM 1157 O O . SER A 1 143 ? 9.512 -6.218 -20.375 1.00 93.62 143 SER A O 1
ATOM 1159 N N . GLY A 1 144 ? 9.203 -6.805 -22.526 1.00 93.38 144 GLY A N 1
ATOM 1160 C CA . GLY A 1 144 ? 8.828 -8.195 -22.271 1.00 93.38 144 GLY A CA 1
ATOM 1161 C C . GLY A 1 144 ? 9.996 -9.107 -21.880 1.00 93.38 144 GLY A C 1
ATOM 1162 O O . GLY A 1 144 ? 9.743 -10.244 -21.486 1.00 93.38 144 GLY A O 1
ATOM 1163 N N . GLU A 1 145 ? 11.238 -8.629 -21.961 1.00 97.00 145 GLU A N 1
ATOM 1164 C CA . GLU A 1 145 ? 12.434 -9.317 -21.462 1.00 97.00 145 GLU A CA 1
ATOM 1165 C C . GLU A 1 145 ? 13.063 -8.525 -20.307 1.00 97.00 145 GLU A C 1
ATOM 1167 O O . GLU A 1 145 ? 13.151 -7.294 -20.372 1.00 97.00 145 GLU A O 1
ATOM 1172 N N . GLU A 1 146 ? 13.538 -9.223 -19.271 1.00 97.19 146 GLU A N 1
ATOM 1173 C CA . GLU A 1 146 ? 14.092 -8.591 -18.065 1.00 97.19 146 GLU A CA 1
ATOM 1174 C C . GLU A 1 146 ? 15.309 -7.719 -18.387 1.00 97.19 146 GLU A C 1
ATOM 1176 O O . GLU A 1 146 ? 15.388 -6.555 -17.994 1.00 97.19 146 GLU A O 1
ATOM 1181 N N . THR A 1 147 ? 16.211 -8.226 -19.224 1.00 97.19 147 THR A N 1
ATOM 1182 C CA . THR A 1 147 ? 17.410 -7.513 -19.691 1.00 97.19 147 THR A CA 1
ATOM 1183 C C . THR A 1 147 ? 17.091 -6.137 -20.289 1.00 97.19 147 THR A C 1
ATOM 1185 O O . THR A 1 147 ? 17.858 -5.186 -20.128 1.00 97.19 147 THR A O 1
ATOM 1188 N N . ASN A 1 148 ? 15.927 -5.983 -20.926 1.00 97.06 148 ASN A N 1
ATOM 1189 C CA . ASN A 1 148 ? 15.485 -4.727 -21.522 1.00 97.06 148 ASN A CA 1
ATOM 1190 C C . ASN A 1 148 ? 14.837 -3.757 -20.529 1.00 97.06 148 ASN A C 1
ATOM 1192 O O . ASN A 1 148 ? 14.679 -2.587 -20.881 1.00 97.06 148 ASN A O 1
ATOM 1196 N N . ILE A 1 149 ? 14.437 -4.178 -19.329 1.00 96.88 149 ILE A N 1
ATOM 1197 C CA . ILE A 1 149 ? 14.024 -3.238 -18.276 1.00 96.88 149 ILE A CA 1
ATOM 1198 C C . ILE A 1 149 ? 15.206 -2.812 -17.407 1.00 96.88 149 ILE A C 1
ATOM 1200 O O . ILE A 1 149 ? 15.219 -1.677 -16.937 1.00 96.88 149 ILE A O 1
ATOM 1204 N N . MET A 1 150 ? 16.241 -3.652 -17.295 1.00 96.75 150 MET A N 1
ATOM 1205 C CA . MET A 1 150 ? 17.446 -3.372 -16.502 1.00 96.75 150 MET A CA 1
ATOM 1206 C C . MET A 1 150 ? 18.139 -2.059 -16.889 1.00 96.75 150 MET A C 1
ATOM 1208 O O . MET A 1 150 ? 18.664 -1.360 -16.035 1.00 96.75 150 MET A O 1
ATOM 1212 N N . ARG A 1 151 ? 18.062 -1.641 -18.158 1.00 96.94 151 ARG A N 1
ATOM 1213 C CA . ARG A 1 151 ? 18.571 -0.334 -18.635 1.00 96.94 151 ARG A CA 1
ATOM 1214 C C . ARG A 1 151 ? 17.870 0.899 -18.035 1.00 96.94 151 ARG A C 1
ATOM 1216 O O . ARG A 1 151 ? 18.293 2.029 -18.285 1.00 96.94 151 ARG A O 1
ATOM 1223 N N . TRP A 1 152 ? 16.761 0.715 -17.323 1.00 97.25 152 TRP A N 1
ATOM 1224 C CA . TRP A 1 152 ? 16.025 1.775 -16.622 1.00 97.25 152 TRP A CA 1
ATOM 1225 C C . TRP A 1 152 ? 16.138 1.675 -15.104 1.00 97.25 152 TRP A C 1
ATOM 1227 O O . TRP A 1 152 ? 15.518 2.480 -14.403 1.00 97.25 152 TRP A O 1
ATOM 1237 N N . ILE A 1 153 ? 16.905 0.701 -14.625 1.00 97.50 153 ILE A N 1
ATOM 1238 C CA . ILE A 1 153 ? 17.092 0.397 -13.218 1.00 97.50 153 ILE A CA 1
ATOM 1239 C C . ILE A 1 153 ? 18.485 0.863 -12.827 1.00 97.50 153 ILE A C 1
ATOM 1241 O O . ILE A 1 153 ? 19.477 0.483 -13.446 1.00 97.50 153 ILE A O 1
ATOM 1245 N N . ASP A 1 154 ? 18.534 1.710 -11.811 1.00 97.25 154 ASP A N 1
ATOM 1246 C CA . ASP A 1 154 ? 19.765 2.036 -11.113 1.00 97.25 154 ASP A CA 1
ATOM 1247 C C . ASP A 1 154 ? 19.954 0.980 -10.017 1.00 97.25 154 ASP A C 1
ATOM 1249 O O . ASP A 1 154 ? 19.171 0.904 -9.070 1.00 97.25 154 ASP A O 1
ATOM 1253 N N . GLN A 1 155 ? 20.942 0.104 -10.206 1.00 95.12 155 GLN A N 1
ATOM 1254 C CA . GLN A 1 155 ? 21.212 -1.003 -9.284 1.00 95.12 155 GLN A CA 1
ATOM 1255 C C . GLN A 1 155 ? 21.867 -0.532 -7.983 1.00 95.12 155 GLN A C 1
ATOM 1257 O O . GLN A 1 155 ? 21.760 -1.215 -6.970 1.00 95.12 155 GLN A O 1
ATOM 1262 N N . GLU A 1 156 ? 22.552 0.611 -8.002 1.00 95.12 156 GLU A N 1
ATOM 1263 C CA . GLU A 1 156 ? 23.190 1.172 -6.810 1.00 95.12 156 GLU A CA 1
ATOM 1264 C C . GLU A 1 156 ? 22.165 1.948 -5.984 1.00 95.12 156 GLU A C 1
ATOM 1266 O O . GLU A 1 156 ? 22.153 1.861 -4.758 1.00 95.12 156 GLU A O 1
ATOM 1271 N N . ASN A 1 157 ? 21.254 2.648 -6.663 1.00 96.06 157 ASN A N 1
ATOM 1272 C CA . ASN A 1 157 ? 20.216 3.460 -6.045 1.00 96.06 157 ASN A CA 1
ATOM 1273 C C . ASN A 1 157 ? 18.834 3.138 -6.640 1.00 96.06 157 ASN A C 1
ATOM 1275 O O . ASN A 1 157 ? 18.318 3.905 -7.454 1.00 96.06 157 ASN A O 1
ATOM 1279 N N . PRO A 1 158 ? 18.174 2.045 -6.207 1.00 95.44 158 PRO A N 1
ATOM 1280 C CA . PRO A 1 158 ? 16.860 1.629 -6.703 1.00 95.44 158 PRO A CA 1
ATOM 1281 C C . PRO A 1 158 ? 15.807 2.747 -6.793 1.00 95.44 158 PRO A C 1
ATOM 1283 O O . PRO A 1 158 ? 15.089 2.828 -7.793 1.00 95.44 158 PRO A O 1
ATOM 1286 N N . SER A 1 159 ? 15.752 3.652 -5.809 1.00 94.62 159 SER A N 1
ATOM 1287 C CA . SER A 1 159 ? 14.842 4.812 -5.790 1.00 94.62 159 SER A CA 1
ATOM 1288 C C . SER A 1 159 ? 15.119 5.837 -6.894 1.00 94.62 159 SER A C 1
ATOM 1290 O O . SER A 1 159 ? 14.220 6.566 -7.310 1.00 94.62 159 SER A O 1
ATOM 1292 N N . GLU A 1 160 ? 16.345 5.877 -7.413 1.00 97.44 160 GLU A N 1
ATOM 1293 C CA . GLU A 1 160 ? 16.756 6.779 -8.486 1.00 97.44 160 GLU A CA 1
ATOM 1294 C C . GLU A 1 160 ? 16.456 6.222 -9.885 1.00 97.44 160 GLU A C 1
ATOM 1296 O O . GLU A 1 160 ? 16.557 6.959 -10.875 1.00 97.44 160 GLU A O 1
ATOM 1301 N N . SER A 1 161 ? 16.015 4.960 -9.970 1.00 98.12 161 SER A N 1
ATOM 1302 C CA . SER A 1 161 ? 15.678 4.277 -11.219 1.00 98.12 161 SER A CA 1
ATOM 1303 C C . SER A 1 161 ? 14.695 5.084 -12.071 1.00 98.12 161 SER A C 1
ATOM 1305 O O . SER A 1 161 ? 13.656 5.570 -11.612 1.00 98.12 161 SER A O 1
ATOM 1307 N N . LYS A 1 162 ? 14.967 5.165 -13.379 1.00 98.12 162 LYS A N 1
ATOM 1308 C CA . LYS A 1 162 ? 14.070 5.826 -14.345 1.00 98.12 162 LYS A CA 1
ATOM 1309 C C . LYS A 1 162 ? 12.685 5.184 -14.356 1.00 98.12 162 LYS A C 1
ATOM 1311 O O . LYS A 1 162 ? 11.706 5.897 -14.570 1.00 98.12 162 LYS A O 1
ATOM 1316 N N . LEU A 1 163 ? 12.622 3.868 -14.125 1.00 97.62 163 LEU A N 1
ATOM 1317 C CA . LEU A 1 163 ? 11.377 3.109 -14.044 1.00 97.62 163 LEU A CA 1
ATOM 1318 C C . LEU A 1 163 ? 10.440 3.682 -12.969 1.00 97.62 163 LEU A C 1
ATOM 1320 O O . LEU A 1 163 ? 9.361 4.155 -13.320 1.00 97.62 163 LEU A O 1
ATOM 1324 N N . ILE A 1 164 ? 10.871 3.717 -11.700 1.00 97.56 164 ILE A N 1
ATOM 1325 C CA . ILE A 1 164 ? 10.019 4.166 -10.587 1.00 97.56 164 ILE A CA 1
ATOM 1326 C C . ILE A 1 164 ? 9.679 5.657 -10.686 1.00 97.56 164 ILE A C 1
ATOM 1328 O O . ILE A 1 164 ? 8.517 6.035 -10.553 1.00 97.56 164 ILE A O 1
ATOM 1332 N N . LYS A 1 165 ? 10.642 6.509 -11.061 1.00 98.19 165 LYS A N 1
ATOM 1333 C CA . LYS A 1 165 ? 10.396 7.949 -11.244 1.00 98.19 165 LYS A CA 1
ATOM 1334 C C . LYS A 1 165 ? 9.361 8.238 -12.329 1.00 98.19 165 LYS A C 1
ATOM 1336 O O . LYS A 1 165 ? 8.561 9.169 -12.206 1.00 98.19 165 LYS A O 1
ATOM 1341 N N . ALA A 1 166 ? 9.377 7.493 -13.435 1.00 98.00 166 ALA A N 1
ATOM 1342 C CA . ALA A 1 166 ? 8.405 7.675 -14.511 1.00 98.00 166 ALA A CA 1
ATOM 1343 C C . ALA A 1 166 ? 6.990 7.263 -14.083 1.00 98.00 166 ALA A C 1
ATOM 1345 O O . ALA A 1 166 ? 6.033 7.951 -14.443 1.00 98.00 166 ALA A O 1
ATOM 1346 N N . THR A 1 167 ? 6.861 6.188 -13.305 1.00 97.62 167 THR A N 1
ATOM 1347 C CA . THR A 1 167 ? 5.563 5.704 -12.827 1.00 97.62 167 THR A CA 1
ATOM 1348 C C . THR A 1 167 ? 5.003 6.550 -11.687 1.00 97.62 167 THR A C 1
ATOM 1350 O O . THR A 1 167 ? 3.832 6.909 -11.729 1.00 97.62 167 THR A O 1
ATOM 1353 N N . GLU A 1 168 ? 5.825 6.964 -10.719 1.00 96.44 168 GLU A N 1
ATOM 1354 C CA . GLU A 1 168 ? 5.388 7.813 -9.597 1.00 96.44 168 GLU A CA 1
ATOM 1355 C C . GLU A 1 168 ? 4.983 9.219 -10.051 1.00 96.44 168 GLU A C 1
ATOM 1357 O O . GLU A 1 168 ? 3.981 9.759 -9.591 1.00 96.44 168 GLU A O 1
ATOM 1362 N N . SER A 1 169 ? 5.698 9.793 -11.027 1.00 96.88 169 SER A N 1
ATOM 1363 C CA . SER A 1 169 ? 5.305 11.079 -11.629 1.00 96.88 169 SER A CA 1
ATOM 1364 C C . SER A 1 169 ? 4.036 10.993 -12.487 1.00 96.88 169 SER A C 1
ATOM 1366 O O . SER A 1 169 ? 3.546 12.013 -12.970 1.00 96.88 169 SER A O 1
ATOM 1368 N N . GLY A 1 170 ? 3.502 9.789 -12.723 1.00 96.12 170 GLY A N 1
ATOM 1369 C CA . GLY A 1 170 ? 2.346 9.563 -13.588 1.00 96.12 170 GLY A CA 1
ATOM 1370 C C . GLY A 1 170 ? 2.623 9.801 -15.074 1.00 96.12 170 GLY A C 1
ATOM 1371 O O . GLY A 1 170 ? 1.680 9.866 -15.857 1.00 96.12 170 GLY A O 1
ATOM 1372 N N . ARG A 1 171 ? 3.894 9.929 -15.484 1.00 96.75 171 ARG A N 1
ATOM 1373 C CA . ARG A 1 171 ? 4.279 9.968 -16.908 1.00 96.75 171 ARG A CA 1
ATOM 1374 C C . ARG A 1 171 ? 4.095 8.611 -17.583 1.00 96.75 171 ARG A C 1
ATOM 1376 O O . ARG A 1 171 ? 3.972 8.558 -18.804 1.00 96.75 171 ARG A O 1
ATOM 1383 N N . MET A 1 172 ? 4.115 7.538 -16.794 1.00 97.06 172 MET A N 1
ATOM 1384 C CA . MET A 1 172 ? 3.833 6.177 -17.224 1.00 97.06 172 MET A CA 1
ATOM 1385 C C . MET A 1 172 ? 2.782 5.532 -16.314 1.00 97.06 172 MET A C 1
ATOM 1387 O O . MET A 1 172 ? 2.808 5.765 -15.104 1.00 97.06 172 MET A O 1
ATOM 1391 N N . PRO A 1 173 ? 1.897 4.690 -16.870 1.00 97.06 173 PRO A N 1
ATOM 1392 C CA . PRO A 1 173 ? 1.816 4.292 -18.282 1.00 97.06 173 PRO A CA 1
ATOM 1393 C C . PRO A 1 173 ? 1.211 5.381 -19.194 1.00 97.06 173 PRO A C 1
ATOM 1395 O O . PRO A 1 173 ? 0.360 6.163 -18.777 1.00 97.06 173 PRO A O 1
ATOM 1398 N N . LYS A 1 174 ? 1.650 5.446 -20.460 1.00 92.94 174 LYS A N 1
ATOM 1399 C CA . LYS A 1 174 ? 1.106 6.403 -21.440 1.00 92.94 174 LYS A CA 1
ATOM 1400 C C . LYS A 1 174 ? -0.279 5.935 -21.900 1.00 92.94 174 LYS A C 1
ATOM 1402 O O . LYS A 1 174 ? -0.449 4.761 -22.213 1.00 92.94 174 LYS A O 1
ATOM 1407 N N . ASN A 1 175 ? -1.247 6.853 -21.955 1.00 91.94 175 ASN A N 1
ATOM 1408 C CA . ASN A 1 175 ? -2.634 6.603 -22.388 1.00 91.94 175 ASN A CA 1
ATOM 1409 C C . ASN A 1 175 ? -3.404 5.550 -21.567 1.00 91.94 175 ASN A C 1
ATOM 1411 O O . ASN A 1 175 ? -4.449 5.078 -22.000 1.00 91.94 175 ASN A O 1
ATOM 1415 N N . ASN A 1 176 ? -2.904 5.197 -20.388 1.00 92.69 176 ASN A N 1
ATOM 1416 C CA . ASN A 1 176 ? -3.542 4.273 -19.462 1.00 92.69 176 ASN A CA 1
ATOM 1417 C C . ASN A 1 176 ? -3.742 4.975 -18.111 1.00 92.69 176 ASN A C 1
ATOM 1419 O O . ASN A 1 176 ? -3.068 5.974 -17.837 1.00 92.69 176 ASN A O 1
ATOM 1423 N N . PRO A 1 177 ? -4.643 4.476 -17.246 1.00 95.12 177 PRO A N 1
ATOM 1424 C CA . PRO A 1 177 ? -4.741 4.962 -15.877 1.00 95.12 177 PRO A CA 1
ATOM 1425 C C . PRO A 1 177 ? -3.391 4.882 -15.157 1.00 95.12 177 PRO A C 1
ATOM 1427 O O . PRO A 1 177 ? -2.611 3.950 -15.383 1.00 95.12 177 PRO A O 1
ATOM 1430 N N . LYS A 1 178 ? -3.132 5.849 -14.267 1.00 96.50 178 LYS A N 1
ATOM 1431 C CA . LYS A 1 178 ? -1.948 5.834 -13.398 1.00 96.50 178 LYS A CA 1
ATOM 1432 C C . LYS A 1 178 ? -1.875 4.514 -12.628 1.00 96.50 178 LYS A C 1
ATOM 1434 O O . LYS A 1 178 ? -2.906 3.906 -12.333 1.00 96.50 178 LYS A O 1
ATOM 1439 N N . LEU A 1 179 ? -0.654 4.092 -12.310 1.00 95.50 179 LEU A N 1
ATOM 1440 C CA . LEU A 1 179 ? -0.465 2.917 -11.468 1.00 95.50 179 LEU A CA 1
ATOM 1441 C C . LEU A 1 179 ? -1.097 3.150 -10.095 1.00 95.50 179 LEU A C 1
ATOM 1443 O O . LEU A 1 179 ? -0.993 4.246 -9.539 1.00 95.50 179 LEU A O 1
ATOM 1447 N N . SER A 1 180 ? -1.758 2.124 -9.566 1.00 91.69 180 SER A N 1
ATOM 1448 C CA . SER A 1 180 ? -2.270 2.148 -8.199 1.00 91.69 180 SER A CA 1
ATOM 1449 C C . SER A 1 180 ? -1.117 2.138 -7.189 1.00 91.69 180 SER A C 1
ATOM 1451 O O . SER A 1 180 ? 0.031 1.836 -7.527 1.00 91.69 180 SER A O 1
ATOM 1453 N N . ALA A 1 181 ? -1.418 2.444 -5.923 1.00 86.12 181 ALA A N 1
ATOM 1454 C CA . ALA A 1 181 ? -0.434 2.351 -4.843 1.00 86.12 181 ALA A CA 1
ATOM 1455 C C . ALA A 1 181 ? 0.181 0.942 -4.748 1.00 86.12 181 ALA A C 1
ATOM 1457 O O . ALA A 1 181 ? 1.399 0.810 -4.609 1.00 86.12 181 ALA A O 1
ATOM 1458 N N . TYR A 1 182 ? -0.645 -0.095 -4.925 1.00 88.81 182 TYR A N 1
ATOM 1459 C CA . TYR A 1 182 ? -0.206 -1.486 -4.998 1.00 88.81 182 TYR A CA 1
ATOM 1460 C C . TYR A 1 182 ? 0.812 -1.725 -6.118 1.00 88.81 182 TYR A C 1
ATOM 1462 O O . TYR A 1 182 ? 1.894 -2.264 -5.883 1.00 88.81 182 TYR A O 1
ATOM 1470 N N . GLU A 1 183 ? 0.494 -1.300 -7.340 1.00 94.25 183 GLU A N 1
ATOM 1471 C CA . GLU A 1 183 ? 1.365 -1.511 -8.498 1.00 94.25 183 GLU A CA 1
ATOM 1472 C C . GLU A 1 183 ? 2.693 -0.761 -8.354 1.00 94.25 183 GLU A C 1
ATOM 1474 O O . GLU A 1 183 ? 3.756 -1.293 -8.672 1.00 94.25 183 GLU A O 1
ATOM 1479 N N . LEU A 1 184 ? 2.662 0.459 -7.811 1.00 94.00 184 LEU A N 1
ATOM 1480 C CA . LEU A 1 184 ? 3.885 1.181 -7.466 1.00 94.00 184 LEU A CA 1
ATOM 1481 C C . LEU A 1 184 ? 4.705 0.415 -6.423 1.00 94.00 184 LEU A C 1
ATOM 1483 O O . LEU A 1 184 ? 5.929 0.361 -6.536 1.00 94.00 184 LEU A O 1
ATOM 1487 N N . ASN A 1 185 ? 4.060 -0.218 -5.441 1.00 91.75 185 ASN A N 1
ATOM 1488 C CA . ASN A 1 185 ? 4.766 -1.020 -4.450 1.00 91.75 185 ASN A CA 1
ATOM 1489 C C . ASN A 1 185 ? 5.389 -2.296 -5.044 1.00 91.75 185 ASN A C 1
ATOM 1491 O O . ASN A 1 185 ? 6.512 -2.640 -4.687 1.00 91.75 185 ASN A O 1
ATOM 1495 N N . LEU A 1 186 ? 4.732 -2.958 -6.004 1.00 94.56 186 LEU A N 1
ATOM 1496 C CA . LEU A 1 186 ? 5.336 -4.072 -6.751 1.00 94.56 186 LEU A CA 1
ATOM 1497 C C . LEU A 1 186 ? 6.628 -3.647 -7.458 1.00 94.56 186 LEU A C 1
ATOM 1499 O O . LEU A 1 186 ? 7.625 -4.364 -7.389 1.00 94.56 186 LEU A O 1
ATOM 1503 N N . ILE A 1 187 ? 6.632 -2.469 -8.093 1.00 96.56 187 ILE A N 1
ATOM 1504 C CA . ILE A 1 187 ? 7.839 -1.922 -8.727 1.00 96.56 187 ILE A CA 1
ATOM 1505 C C . ILE A 1 187 ? 8.924 -1.685 -7.676 1.00 96.56 187 ILE A C 1
ATOM 1507 O O . ILE A 1 187 ? 10.050 -2.131 -7.871 1.00 96.56 187 ILE A O 1
ATOM 1511 N N . ARG A 1 188 ? 8.610 -1.022 -6.555 1.00 94.94 188 ARG A N 1
ATOM 1512 C CA . ARG A 1 188 ? 9.597 -0.756 -5.490 1.00 94.94 188 ARG A CA 1
ATOM 1513 C C . ARG A 1 188 ? 10.193 -2.046 -4.932 1.00 94.94 188 ARG A C 1
ATOM 1515 O O . ARG A 1 188 ? 11.409 -2.154 -4.828 1.00 94.94 188 ARG A O 1
ATOM 1522 N N . ASN A 1 189 ? 9.355 -3.035 -4.644 1.00 94.06 189 ASN A N 1
ATOM 1523 C CA . ASN A 1 189 ? 9.791 -4.333 -4.143 1.00 94.06 189 ASN A CA 1
ATOM 1524 C C . ASN A 1 189 ? 10.663 -5.090 -5.149 1.00 94.06 189 ASN A C 1
ATOM 1526 O O . ASN A 1 189 ? 11.674 -5.665 -4.760 1.00 94.06 189 ASN A O 1
ATOM 1530 N N . TYR A 1 190 ? 10.335 -5.041 -6.442 1.00 96.81 190 TYR A N 1
ATOM 1531 C CA . TYR A 1 190 ? 11.198 -5.613 -7.475 1.00 96.81 190 TYR A CA 1
ATOM 1532 C C . TYR A 1 190 ? 12.561 -4.908 -7.526 1.00 96.81 190 TYR A C 1
ATOM 1534 O O . TYR A 1 190 ? 13.599 -5.561 -7.587 1.00 96.81 190 TYR A O 1
ATOM 1542 N N . LEU A 1 191 ? 12.573 -3.573 -7.451 1.00 96.06 191 LEU A N 1
ATOM 1543 C CA . LEU A 1 191 ? 13.804 -2.781 -7.469 1.00 96.06 191 LEU A CA 1
ATOM 1544 C C . LEU A 1 191 ? 14.678 -3.017 -6.225 1.00 96.06 191 LEU A C 1
ATOM 1546 O O . LEU A 1 191 ? 15.904 -2.991 -6.319 1.00 96.06 191 LEU A O 1
ATOM 1550 N N . ASN A 1 192 ? 14.068 -3.300 -5.073 1.00 94.06 192 ASN A N 1
ATOM 1551 C CA . ASN A 1 192 ? 14.790 -3.606 -3.838 1.00 94.06 192 ASN A CA 1
ATOM 1552 C C . ASN A 1 192 ? 15.629 -4.890 -3.928 1.00 94.06 192 ASN A C 1
ATOM 1554 O O . ASN A 1 192 ? 16.604 -5.009 -3.192 1.00 94.06 192 ASN A O 1
ATOM 1558 N N . ASN A 1 193 ? 15.336 -5.802 -4.863 1.00 93.31 193 ASN A N 1
ATOM 1559 C CA . ASN A 1 193 ? 16.156 -6.997 -5.091 1.00 93.31 193 ASN A CA 1
ATOM 1560 C C . ASN A 1 193 ? 17.583 -6.677 -5.572 1.00 93.31 193 ASN A C 1
ATOM 1562 O O . ASN A 1 193 ? 18.459 -7.536 -5.499 1.00 93.31 193 ASN A O 1
ATOM 1566 N N . PHE A 1 194 ? 17.818 -5.472 -6.099 1.00 92.25 194 PHE A N 1
ATOM 1567 C CA . PHE A 1 194 ? 19.123 -5.059 -6.624 1.00 92.25 194 PHE A CA 1
ATOM 1568 C C . PHE A 1 194 ? 19.980 -4.318 -5.600 1.00 92.25 194 PHE A C 1
ATOM 1570 O O . PHE A 1 194 ? 21.158 -4.079 -5.864 1.00 92.25 194 PHE A O 1
ATOM 1577 N N . ARG A 1 195 ? 19.413 -3.970 -4.439 1.00 88.62 195 ARG A N 1
ATOM 1578 C CA . ARG A 1 195 ? 20.142 -3.299 -3.367 1.00 88.62 195 ARG A CA 1
ATOM 1579 C C . ARG A 1 195 ? 21.181 -4.270 -2.798 1.00 88.62 195 ARG A C 1
ATOM 1581 O O . ARG A 1 195 ? 20.813 -5.303 -2.244 1.00 88.62 195 ARG A O 1
ATOM 1588 N N . LYS A 1 196 ? 22.459 -3.952 -2.994 1.00 73.44 196 LYS A N 1
ATOM 1589 C CA . LYS A 1 196 ? 23.586 -4.698 -2.417 1.00 73.44 196 LYS A CA 1
ATOM 1590 C C . LYS A 1 196 ? 23.851 -4.288 -0.975 1.00 73.44 196 LYS A C 1
ATOM 1592 O O . LYS A 1 196 ? 23.567 -3.116 -0.636 1.00 73.44 196 LYS A O 1
#

Foldseek 3Di:
DDDDDDDDDDPDPDDDDDDDDPPDPPPPPPPPPPVCPPDQDPAQELVNLCVVPCVVFNCVPVVVSVDVVVVVVQQPLLQLVPRNQLVCLVVVVPPVPDGGDDPSSSVSSNNHSNNDQDQDAQDLVNLCVPDCVVWNCVPVVVSNDVVVQVVQADLADRCVGNVLVCLVVQVPPPPDDRDDSSSSSSSSNNNVVSHD

Organism: NCBI:txid28202

Sequence (196 aa):
MKLLLLTSLFLVASCLPDRTSLRFDDASPRLNTQTRETEIPDEVDFKVLSEEILVPKCISCHKGFTDETRILKHVKENDPEISPLFQSVKTGRMPKKAPPLESRELEIVRRYVESVRIERVVTYDELKEKILVPKCIECHKKSGEETNIMRWIDQENPSESKLIKATESGRMPKNNPKLSAYELNLIRNYLNNFRK

pLDDT: mean 88.86, std 13.89, range [51.38, 98.38]

Secondary structure (DSSP, 8-state):
-------------PPPPP-------S------------PPPSS--HHHHIIIIIIIIITTT-GGGGSHHHHHTT--TT-TTT-HHHHHHHTT-SSTTSPPPPHHHHHHHHHHHHH--------HHHHIIIIIIIIITTT-GGGGSHHHHHTT--SS-GGG-HHHHHHHTT--STTSPPPPHHHHHHHHHHHHTT--